Protein AF-A0A9F5MNS3-F1 (afdb_monomer)

Foldseek 3Di:
DDDDDDDDDDDDDDDDDDDPDDDDDDDDDDDDDDDDDDDDDDDDDDDDDDDDPDDPDPPVPDPDPLVVVVVVVVVCVVVVHDDDDQFFFFWKKKKAAAQFFIKIKIFQWGDRVLHTPDQGHDQWADQFPFKIKGKGTRPVLQVVLSVVNSVVLVVVCVVVVHGDDQVSSLVSSLVVLLVNQLPRQIWMWMWGADPVGTWIWTAGSNSDIDTDRMAMDGDLRVQLVVLCVVQPDHNDDPVSNVVSSVNSLVSSQVVPSSGHAFMWMWTGGPVDTDTPVRPDGPDDDDDDPDDPDDDPPPDDDPDDDDDDDDDDDDDDDDDDDDPD

Sequence (324 aa):
ISQGAWQLFPTFAVHKESNPNGKGRSVRKSASSRQMRLGYRTPLAGGPIQPIRGWLPVCARSHSSDCRTAQLEAEGAQGGLRLPTPRKTGTTIAGVVYKEGIVLGADTRATEGMVVADKNCSKIHFIAPNIYCCGAGTAADTEMTTQMISSNMELHSLSTGRLPRVVTANRMLKQMLFRYQGYIGAALVLGGVDVTGPHLYSIYPHGSTDKLPYVTMGSGALAAMAVFEDKFKPDMEEEEAKQLVRDAIAAGIFNDLGSGSNIDLCVISKSKLDFLRPYNTPNKKGERQGKYRCEKGTTGILSEKVTRLELEVAEEAVQTMDTS

InterPro domains:
  IPR000243 Peptidase T1A, proteasome beta-subunit [PR00141] (98-113)
  IPR000243 Peptidase T1A, proteasome beta-subunit [PR00141] (218-229)
  IPR000243 Peptidase T1A, proteasome beta-subunit [PR00141] (229-240)
  IPR000243 Peptidase T1A, proteasome beta-subunit [PR00141] (254-265)
  IPR001353 Proteasome, subunit alpha/beta [PF00227] (88-268)
  IPR016050 Proteasome beta-type subunit, conserved site [PS00854] (94-141)
  IPR023333 Proteasome B-type subunit [PS51476] (90-268)
  IPR023333 Proteasome B-type subunit [PTHR32194] (80-282)
  IPR024689 Proteasome beta subunit, C-terminal [PF12465] (282-318)
  IPR029055 Nucleophile aminohydrolases, N-terminal [G3DSA:3.60.20.10] (91-324)
  IPR029055 Nucleophile aminohydrolases, N-terminal [SSF56235] (75-284)

Solvent-accessible surface area (backbone atoms only — not comparable to full-atom values): 19932 Å² total; per-residue (Å²): 133,82,90,86,82,91,79,90,77,87,83,83,83,82,85,82,84,84,79,94,72,95,73,93,75,92,77,86,81,80,86,77,91,78,83,81,80,89,79,89,79,85,84,83,81,95,71,88,85,73,84,73,90,81,78,73,72,96,62,86,80,61,94,45,71,63,59,54,49,56,49,51,52,55,54,32,54,75,69,72,49,80,74,87,74,88,64,52,34,26,23,22,36,40,38,38,56,36,64,70,19,37,38,38,30,32,36,11,26,33,26,57,78,95,43,78,72,38,61,79,44,85,37,74,39,76,40,47,103,50,29,40,33,35,50,26,36,23,61,68,46,26,51,55,52,43,51,54,49,17,54,54,46,48,54,50,21,66,75,67,74,43,87,70,51,59,69,56,55,53,52,54,51,28,54,54,30,37,74,49,71,36,74,50,44,28,34,36,40,41,39,27,38,38,100,91,43,61,50,41,32,45,34,44,26,58,29,54,73,47,79,47,64,57,52,58,40,48,71,16,16,67,48,22,41,55,46,44,77,74,68,66,62,86,67,34,54,73,69,59,45,52,50,52,46,51,51,15,44,49,38,6,34,78,75,23,88,41,23,25,57,34,34,35,39,36,41,37,37,89,89,50,76,47,79,35,79,77,66,45,69,85,68,79,84,80,82,79,89,73,87,86,79,77,67,90,82,78,66,93,77,91,78,86,86,87,82,86,82,87,79,84,82,80,84,82,80,84,79,81,79,83,86,125

pLDDT: mean 79.28, std 27.16, range [21.75, 98.56]

Nearest PDB structures (foldseek):
  6htb-assembly1_H  TM=9.952E-01  e=4.291E-38  Homo sapiens
  8fz6-assembly1_W  TM=9.908E-01  e=4.291E-38  Bos taurus
  8bzl-assembly1_V  TM=9.974E-01  e=1.032E-37  Homo sapiens
  8tm6-assembly1_V  TM=8.860E-01  e=5.461E-41  Homo sapiens
  8ypk-assembly1_E  TM=9.965E-01  e=2.081E-37  Mus musculus

Structure (mmCIF, N/CA/C/O backbone):
data_AF-A0A9F5MNS3-F1
#
_entry.id   AF-A0A9F5MNS3-F1
#
loop_
_atom_site.group_PDB
_atom_site.id
_atom_site.type_symbol
_atom_site.label_atom_id
_atom_site.label_alt_id
_atom_site.label_comp_id
_atom_site.label_asym_id
_atom_site.label_entity_id
_atom_site.label_seq_id
_atom_site.pdbx_PDB_ins_code
_atom_site.Cartn_x
_atom_site.Cartn_y
_atom_site.Cartn_z
_atom_site.occupancy
_atom_site.B_iso_or_equiv
_atom_site.auth_seq_id
_atom_site.auth_comp_id
_atom_site.auth_asym_id
_atom_site.auth_atom_id
_atom_site.pdbx_PDB_model_num
ATOM 1 N N . ILE A 1 1 ? -38.534 -5.291 -12.253 1.00 27.19 1 ILE A N 1
ATOM 2 C CA . ILE A 1 1 ? -38.727 -6.704 -12.662 1.00 27.19 1 ILE A CA 1
ATOM 3 C C . ILE A 1 1 ? -37.882 -6.921 -13.917 1.00 27.19 1 ILE A C 1
ATOM 5 O O . ILE A 1 1 ? -38.011 -6.102 -14.811 1.00 27.19 1 ILE A O 1
ATOM 9 N N . SER A 1 2 ? -36.992 -7.930 -13.883 1.00 24.84 2 SER A N 1
ATOM 10 C CA . SER A 1 2 ? -36.121 -8.506 -14.949 1.00 24.84 2 SER A CA 1
ATOM 11 C C . SER A 1 2 ? -35.247 -7.548 -15.785 1.00 24.84 2 SER A C 1
ATOM 13 O O . SER A 1 2 ? -35.767 -6.725 -16.521 1.00 24.84 2 SER A O 1
ATOM 15 N N . GLN A 1 3 ? -33.913 -7.525 -15.644 1.00 24.19 3 GLN A N 1
ATOM 16 C CA . GLN A 1 3 ? -32.899 -8.500 -16.118 1.00 24.19 3 GLN A CA 1
ATOM 17 C C . GLN A 1 3 ? -32.903 -8.774 -17.632 1.00 24.19 3 GLN A C 1
ATOM 19 O O . GLN A 1 3 ? -33.910 -9.195 -18.186 1.00 24.19 3 GLN A O 1
ATOM 24 N N . GLY A 1 4 ? -31.723 -8.636 -18.251 1.00 24.83 4 GLY A N 1
ATOM 25 C CA . GLY A 1 4 ? -31.440 -9.049 -19.628 1.00 24.83 4 GLY A CA 1
ATOM 26 C C . GLY A 1 4 ? -29.966 -8.863 -19.997 1.00 24.83 4 GLY A C 1
ATOM 27 O O . GLY A 1 4 ? -29.636 -8.033 -20.836 1.00 24.83 4 GLY A O 1
ATOM 28 N N . ALA A 1 5 ? -29.077 -9.594 -19.320 1.00 26.00 5 ALA A N 1
ATOM 29 C CA . ALA A 1 5 ? -27.656 -9.686 -19.647 1.00 26.00 5 ALA A CA 1
ATOM 30 C C . ALA A 1 5 ? -27.437 -10.623 -20.848 1.00 26.00 5 ALA A C 1
ATOM 32 O O . ALA A 1 5 ? -27.990 -11.721 -20.883 1.00 26.00 5 ALA A O 1
ATOM 33 N N . TRP A 1 6 ? -26.592 -10.220 -21.797 1.00 22.89 6 TRP A N 1
ATOM 34 C CA . TRP A 1 6 ? -26.114 -11.080 -22.880 1.00 22.89 6 TRP A CA 1
ATOM 35 C C . TRP A 1 6 ? -24.785 -11.723 -22.464 1.00 22.89 6 TRP A C 1
ATOM 37 O O . TRP A 1 6 ? -23.763 -11.047 -22.370 1.00 22.89 6 TRP A O 1
ATOM 47 N N . GLN A 1 7 ? -24.802 -13.031 -22.196 1.00 25.31 7 GLN A N 1
ATOM 48 C CA . GLN A 1 7 ? -23.609 -13.863 -22.014 1.00 25.31 7 GLN A CA 1
ATOM 49 C C . GLN A 1 7 ? -23.501 -14.856 -23.176 1.00 25.31 7 GLN A C 1
ATOM 51 O O . GLN A 1 7 ? -24.397 -15.664 -23.411 1.00 25.31 7 GLN A O 1
ATOM 56 N N . LEU A 1 8 ? -22.383 -14.785 -23.896 1.00 23.95 8 LEU A N 1
ATOM 57 C CA . LEU A 1 8 ? -21.966 -15.749 -24.912 1.00 23.95 8 LEU A CA 1
ATOM 58 C C . LEU A 1 8 ? -21.389 -16.996 -24.223 1.00 23.95 8 LEU A C 1
ATOM 60 O O . LEU A 1 8 ? -20.384 -16.909 -23.520 1.00 23.95 8 LEU A O 1
ATOM 64 N N . PHE A 1 9 ? -22.006 -18.158 -24.446 1.00 22.36 9 PHE A N 1
ATOM 65 C CA . PHE A 1 9 ? -21.466 -19.468 -24.067 1.00 22.36 9 PHE A CA 1
ATOM 66 C C . PHE A 1 9 ? -20.784 -20.131 -25.274 1.00 22.36 9 PHE A C 1
ATOM 68 O O . PHE A 1 9 ? -21.393 -20.182 -26.344 1.00 22.36 9 PHE A O 1
ATOM 75 N N . PRO A 1 10 ? -19.583 -20.719 -25.133 1.00 26.28 10 PRO A N 1
ATOM 76 C CA . PRO A 1 10 ? -19.068 -21.665 -26.111 1.00 26.28 10 PRO A CA 1
ATOM 77 C C . PRO A 1 10 ? -19.655 -23.066 -25.870 1.00 26.28 10 PRO A C 1
ATOM 79 O O . PRO A 1 10 ? -19.569 -23.639 -24.783 1.00 26.28 10 PRO A O 1
ATOM 82 N N . THR A 1 11 ? -20.250 -23.618 -26.922 1.00 24.86 11 THR A N 1
ATOM 83 C CA . THR A 1 11 ? -20.744 -24.991 -27.047 1.00 24.86 11 THR A CA 1
ATOM 84 C C . THR A 1 11 ? -19.584 -25.992 -27.074 1.00 24.86 11 THR A C 1
ATOM 86 O O . THR A 1 11 ? -18.745 -25.971 -27.971 1.00 24.86 11 THR A O 1
ATOM 89 N N . PHE A 1 12 ? -19.546 -26.919 -26.113 1.00 24.09 12 PHE A N 1
ATOM 90 C CA . PHE A 1 12 ? -18.665 -28.089 -26.166 1.00 24.09 12 PHE A CA 1
ATOM 91 C C . PHE A 1 12 ? -19.302 -29.184 -27.033 1.00 24.09 12 PHE A C 1
ATOM 93 O O . PHE A 1 12 ? -20.325 -29.765 -26.670 1.00 24.09 12 PHE A O 1
ATOM 100 N N . ALA A 1 13 ? -18.681 -29.481 -28.174 1.00 26.36 13 ALA A N 1
ATOM 101 C CA . ALA A 1 13 ? -19.003 -30.642 -28.995 1.00 26.36 13 ALA A CA 1
ATOM 102 C C . ALA A 1 13 ? -18.435 -31.919 -28.348 1.00 26.36 13 ALA A C 1
ATOM 104 O O . ALA A 1 13 ? -17.236 -32.020 -28.089 1.00 26.36 13 ALA A O 1
ATOM 105 N N . VAL A 1 14 ? -19.295 -32.907 -28.093 1.00 26.75 14 VAL A N 1
ATOM 106 C CA . VAL A 1 14 ? -18.902 -34.236 -27.604 1.00 26.75 14 VAL A CA 1
ATOM 107 C C . VAL A 1 14 ? -18.691 -35.154 -28.808 1.00 26.75 14 VAL A C 1
ATOM 109 O O . VAL A 1 14 ? -19.655 -35.613 -29.420 1.00 26.75 14 VAL A O 1
ATOM 112 N N . HIS A 1 15 ? -17.434 -35.448 -29.140 1.00 23.55 15 HIS A N 1
ATOM 113 C CA . HIS A 1 15 ? -17.095 -36.533 -30.061 1.00 23.55 15 HIS A CA 1
ATOM 114 C C . HIS A 1 15 ? -17.293 -37.886 -29.354 1.00 23.55 15 HIS A C 1
ATOM 116 O O . HIS A 1 15 ? -16.631 -38.185 -28.362 1.00 23.55 15 HIS A O 1
ATOM 122 N N . LYS A 1 16 ? -18.218 -38.710 -29.861 1.00 24.47 16 LYS A N 1
ATOM 123 C CA . LYS A 1 16 ? -18.344 -40.132 -29.506 1.00 24.47 16 LYS A CA 1
ATOM 124 C C . LYS A 1 16 ? -17.480 -40.957 -30.459 1.00 24.47 16 LYS A C 1
ATOM 126 O O . LYS A 1 16 ? -17.840 -41.103 -31.622 1.00 24.47 16 LYS A O 1
ATOM 131 N N . GLU A 1 17 ? -16.393 -41.537 -29.962 1.00 26.81 17 GLU A N 1
ATOM 132 C CA . GLU A 1 17 ? -15.721 -42.659 -30.625 1.00 26.81 17 GLU A CA 1
ATOM 133 C C . GLU A 1 17 ? -16.360 -43.977 -30.168 1.00 26.81 17 GLU A C 1
ATOM 135 O O . GLU A 1 17 ? -16.343 -44.338 -28.990 1.00 26.81 17 GLU A O 1
ATOM 140 N N . SER A 1 18 ? -16.966 -44.694 -31.112 1.00 28.61 18 SER A N 1
ATOM 141 C CA . SER A 1 18 ? -17.474 -46.052 -30.931 1.00 28.61 18 SER A CA 1
ATOM 142 C C . SER A 1 18 ? -16.366 -47.065 -31.224 1.00 28.61 18 SER A C 1
ATOM 144 O O . SER A 1 18 ? -15.918 -47.161 -32.364 1.00 28.61 18 SER A O 1
ATOM 146 N N . ASN A 1 19 ? -15.954 -47.853 -30.228 1.00 32.00 19 ASN A N 1
ATOM 147 C CA . ASN A 1 19 ? -15.060 -48.995 -30.438 1.00 32.00 19 ASN A CA 1
ATOM 148 C C . ASN A 1 19 ? -15.890 -50.259 -30.769 1.00 32.00 19 ASN A C 1
ATOM 150 O O . ASN A 1 19 ? -16.728 -50.656 -29.949 1.00 32.00 19 ASN A O 1
ATOM 154 N N . PRO A 1 20 ? -15.696 -50.900 -31.937 1.00 34.03 20 PRO A N 1
ATOM 155 C CA . PRO A 1 20 ? -16.445 -52.076 -32.343 1.00 34.03 20 PRO A CA 1
ATOM 156 C C . PRO A 1 20 ? -15.737 -53.325 -31.821 1.00 34.03 20 PRO A C 1
ATOM 158 O O . PRO A 1 20 ? -14.846 -53.849 -32.471 1.00 34.03 20 PRO A O 1
ATOM 161 N N . ASN A 1 21 ? -16.109 -53.803 -30.635 1.00 31.73 21 ASN A N 1
ATOM 162 C CA . ASN A 1 21 ? -15.962 -55.214 -30.264 1.00 31.73 21 ASN A CA 1
ATOM 163 C C . ASN A 1 21 ? -16.728 -55.486 -28.968 1.00 31.73 21 ASN A C 1
ATOM 165 O O . ASN A 1 21 ? -16.237 -55.300 -27.854 1.00 31.73 21 ASN A O 1
ATOM 169 N N . GLY A 1 22 ? -17.976 -55.923 -29.128 1.00 40.16 22 GLY A N 1
ATOM 170 C CA . GLY A 1 22 ? -18.837 -56.333 -28.031 1.00 40.16 22 GLY A CA 1
ATOM 171 C C . GLY A 1 22 ? -18.310 -57.586 -27.340 1.00 40.16 22 GLY A C 1
ATOM 172 O O . GLY A 1 22 ? -18.441 -58.683 -27.871 1.00 40.16 22 GLY A O 1
ATOM 173 N N . LYS A 1 23 ? -17.779 -57.425 -26.124 1.00 29.52 23 LYS A N 1
ATOM 174 C CA . LYS A 1 23 ? -17.771 -58.457 -25.074 1.00 29.52 23 LYS A CA 1
ATOM 175 C C . LYS A 1 23 ? -17.937 -57.782 -23.713 1.00 29.52 23 LYS A C 1
ATOM 177 O O . LYS A 1 23 ? -16.999 -57.210 -23.166 1.00 29.52 23 LYS A O 1
ATOM 182 N N . GLY A 1 24 ? -19.151 -57.847 -23.172 1.00 28.64 24 GLY A N 1
ATOM 183 C CA . GLY A 1 24 ? -19.446 -57.411 -21.812 1.00 28.64 24 GLY A CA 1
ATOM 184 C C . GLY A 1 24 ? -18.739 -58.295 -20.783 1.00 28.64 24 GLY A C 1
ATOM 185 O O . GLY A 1 24 ? -18.869 -59.518 -20.805 1.00 28.64 24 GLY A O 1
ATOM 186 N N . ARG A 1 25 ? -18.013 -57.673 -19.851 1.00 26.91 25 ARG A N 1
ATOM 187 C CA . ARG A 1 25 ? -17.588 -58.298 -18.593 1.00 26.91 25 ARG A CA 1
ATOM 188 C C . ARG A 1 25 ? -18.034 -57.426 -17.426 1.00 26.91 25 ARG A C 1
ATOM 190 O O . ARG A 1 25 ? -17.490 -56.357 -17.178 1.00 26.91 25 ARG A O 1
ATOM 197 N N . SER A 1 26 ? -19.038 -57.928 -16.717 1.00 24.97 26 SER A N 1
ATOM 198 C CA . SER A 1 26 ? -19.423 -57.499 -15.375 1.00 24.97 26 SER A CA 1
ATOM 199 C C . SER A 1 26 ? -18.263 -57.780 -14.413 1.00 24.97 26 SER A C 1
ATOM 201 O O . SER A 1 26 ? -17.841 -58.927 -14.272 1.00 24.97 26 SER A O 1
ATOM 203 N N . VAL A 1 27 ? -17.730 -56.742 -13.765 1.00 27.52 27 VAL A N 1
ATOM 204 C CA . VAL A 1 27 ? -16.772 -56.885 -12.661 1.00 27.52 27 VAL A CA 1
ATOM 205 C C . VAL A 1 27 ? -17.391 -56.263 -11.414 1.00 27.52 27 VAL A C 1
ATOM 207 O O . VAL A 1 27 ? -17.390 -55.045 -11.235 1.00 27.52 27 VAL A O 1
ATOM 210 N N . ARG A 1 28 ? -17.929 -57.122 -10.540 1.00 23.16 28 ARG A N 1
ATOM 211 C CA . ARG A 1 28 ? -18.271 -56.786 -9.151 1.00 23.16 28 ARG A CA 1
ATOM 212 C C . ARG A 1 28 ? -16.992 -56.355 -8.424 1.00 23.16 28 ARG A C 1
ATOM 214 O O . ARG A 1 28 ? -16.064 -57.149 -8.301 1.00 23.16 28 ARG A O 1
ATOM 221 N N . LYS A 1 29 ? -16.942 -55.124 -7.910 1.00 25.45 29 LYS A N 1
ATOM 222 C CA . LYS A 1 29 ? -15.906 -54.702 -6.956 1.00 25.45 29 LYS A CA 1
ATOM 223 C C . LYS A 1 29 ? -16.366 -55.047 -5.540 1.00 25.45 29 LYS A C 1
ATOM 225 O O . LYS A 1 29 ? -17.229 -54.372 -4.992 1.00 25.45 29 LYS A O 1
ATOM 230 N N . SER A 1 30 ? -15.792 -56.093 -4.954 1.00 24.11 30 SER A N 1
ATOM 231 C CA . SER A 1 30 ? -15.844 -56.337 -3.511 1.00 24.11 30 SER A CA 1
ATOM 232 C C . SER A 1 30 ? -14.835 -55.425 -2.811 1.00 24.11 30 SER A C 1
ATOM 234 O O . SER A 1 30 ? -13.641 -55.480 -3.113 1.00 24.11 30 SER A O 1
ATOM 236 N N . ALA A 1 31 ? -15.292 -54.594 -1.877 1.00 26.58 31 ALA A N 1
ATOM 237 C CA . ALA A 1 31 ? -14.415 -53.849 -0.984 1.00 26.58 31 ALA A CA 1
ATOM 238 C C . ALA A 1 31 ? -13.899 -54.794 0.115 1.00 26.58 31 ALA A C 1
ATOM 240 O O . ALA A 1 31 ? -14.682 -55.259 0.937 1.00 26.58 31 ALA A O 1
ATOM 241 N N . SER A 1 32 ? -12.595 -55.092 0.134 1.00 23.52 32 SER A N 1
ATOM 242 C CA . SER A 1 32 ? -11.949 -55.705 1.302 1.00 23.52 32 SER A CA 1
ATOM 243 C C . SER A 1 32 ? -11.122 -54.646 2.026 1.00 23.52 32 SER A C 1
ATOM 245 O O . SER A 1 32 ? -10.135 -54.145 1.482 1.00 23.52 32 SER A O 1
ATOM 247 N N . SER A 1 33 ? -11.509 -54.318 3.252 1.00 24.53 33 SER A N 1
ATOM 248 C CA . SER A 1 33 ? -10.733 -53.509 4.186 1.00 24.53 33 SER A CA 1
ATOM 249 C C . SER A 1 33 ? -9.486 -54.280 4.630 1.00 24.53 33 SER A C 1
ATOM 251 O O . SER A 1 33 ? -9.581 -55.205 5.436 1.00 24.53 33 SER A O 1
ATOM 253 N N . ARG A 1 34 ? -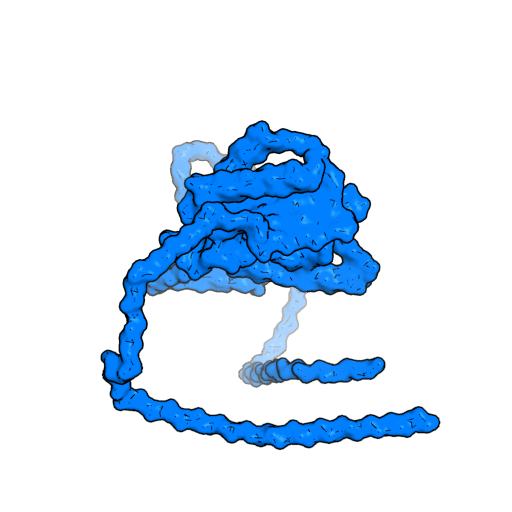8.303 -53.919 4.118 1.00 23.94 34 ARG A N 1
ATOM 254 C CA . ARG A 1 34 ? -7.024 -54.360 4.695 1.00 23.94 34 ARG A CA 1
ATOM 255 C C . ARG A 1 34 ? -6.460 -53.256 5.581 1.00 23.94 34 ARG A C 1
ATOM 257 O O . ARG A 1 34 ? -6.022 -52.216 5.107 1.00 23.94 34 ARG A O 1
ATOM 264 N N . GLN A 1 35 ? -6.492 -53.525 6.877 1.00 24.45 35 GLN A N 1
ATOM 265 C CA . GLN A 1 35 ? -5.875 -52.755 7.949 1.00 24.45 35 GLN A CA 1
ATOM 266 C C . GLN A 1 35 ? -4.350 -52.967 7.873 1.00 24.45 35 GLN A C 1
ATOM 268 O O . GLN A 1 35 ? -3.878 -54.087 8.064 1.00 24.45 35 GLN A O 1
ATOM 273 N N . MET A 1 36 ? -3.566 -51.933 7.545 1.00 23.77 36 MET A N 1
ATOM 274 C CA . MET A 1 36 ? -2.099 -52.009 7.617 1.00 23.77 36 MET A CA 1
ATOM 275 C C . MET A 1 36 ? -1.633 -51.710 9.047 1.00 23.77 36 MET A C 1
ATOM 277 O O . MET A 1 36 ? -1.899 -50.636 9.580 1.00 23.77 36 MET A O 1
ATOM 281 N N . ARG A 1 37 ? -0.918 -52.662 9.662 1.00 21.75 37 ARG A N 1
ATOM 282 C CA . ARG A 1 37 ? -0.136 -52.444 10.889 1.00 21.75 37 ARG A CA 1
ATOM 283 C C . ARG A 1 37 ? 1.142 -51.676 10.543 1.00 21.75 37 ARG A C 1
ATOM 285 O O . ARG A 1 37 ? 1.902 -52.129 9.691 1.00 21.75 37 ARG A O 1
ATOM 292 N N . LEU A 1 38 ? 1.404 -50.567 11.236 1.00 23.95 38 LEU A N 1
ATOM 293 C CA . LEU A 1 38 ? 2.720 -49.927 11.248 1.00 23.95 38 LEU A CA 1
ATOM 294 C C . LEU A 1 38 ? 3.698 -50.804 12.043 1.00 23.95 38 LEU A C 1
ATOM 296 O O . LEU A 1 38 ? 3.552 -50.962 13.253 1.00 23.95 38 LEU A O 1
ATOM 300 N N . GLY A 1 39 ? 4.692 -51.372 11.364 1.00 24.30 39 GLY A N 1
ATOM 301 C CA . GLY A 1 39 ? 5.882 -51.934 11.997 1.00 24.30 39 GLY A CA 1
ATOM 302 C C . GLY A 1 39 ? 7.036 -50.947 11.862 1.00 24.30 39 GLY A C 1
ATOM 303 O O . GLY A 1 39 ? 7.480 -50.683 10.748 1.00 24.30 39 GLY A O 1
ATOM 304 N N . TYR A 1 40 ? 7.525 -50.405 12.976 1.00 23.91 40 TYR A N 1
ATOM 305 C CA . TYR A 1 40 ? 8.753 -49.613 13.000 1.00 23.91 40 TYR A CA 1
ATOM 306 C C . TYR A 1 40 ? 9.955 -50.560 13.128 1.00 23.91 40 TYR A C 1
ATOM 308 O O . TYR A 1 40 ? 10.083 -51.270 14.122 1.00 23.91 40 TYR A O 1
ATOM 316 N N . ARG A 1 41 ? 10.845 -50.572 12.128 1.00 24.31 41 ARG A N 1
ATOM 317 C CA . ARG A 1 41 ? 12.224 -51.062 12.279 1.00 24.31 41 ARG A CA 1
ATOM 318 C C . ARG A 1 41 ? 13.160 -49.862 12.207 1.00 24.31 41 ARG A C 1
ATOM 320 O O . ARG A 1 41 ? 13.230 -49.199 11.178 1.00 24.31 41 ARG A O 1
ATOM 327 N N . THR A 1 42 ? 13.869 -49.596 13.294 1.00 26.98 42 THR A N 1
ATOM 328 C CA . THR A 1 42 ? 15.020 -48.692 13.331 1.00 26.98 42 THR A CA 1
ATOM 329 C C . THR A 1 42 ? 16.249 -49.408 12.754 1.00 26.98 42 THR A C 1
ATOM 331 O O . THR A 1 42 ? 16.532 -50.532 13.172 1.00 26.98 42 THR A O 1
ATOM 334 N N . PRO A 1 43 ? 17.005 -48.811 11.815 1.00 30.89 43 PRO A N 1
ATOM 335 C CA . PRO A 1 43 ? 18.333 -49.295 11.473 1.00 30.89 43 PRO A CA 1
ATOM 336 C C . PRO A 1 43 ? 19.395 -48.594 12.331 1.00 30.89 43 PRO A C 1
ATOM 338 O O . PRO A 1 43 ? 19.435 -47.369 12.434 1.00 30.89 43 PRO A O 1
ATOM 341 N N . LEU A 1 44 ? 20.257 -49.406 12.938 1.00 33.19 44 LEU A N 1
ATOM 342 C CA . LEU A 1 44 ? 21.520 -49.003 13.551 1.00 33.19 44 LEU A CA 1
ATOM 343 C C . LEU A 1 44 ? 22.559 -48.673 12.456 1.00 33.19 44 LEU A C 1
ATOM 345 O O . LEU A 1 44 ? 22.595 -49.346 11.430 1.00 33.19 44 LEU A O 1
ATOM 349 N N . ALA A 1 45 ? 23.433 -47.702 12.754 1.00 33.28 45 ALA A N 1
ATOM 350 C CA . ALA A 1 45 ? 24.719 -47.381 12.105 1.00 33.28 45 ALA A CA 1
ATOM 351 C C . ALA A 1 45 ? 24.732 -46.590 10.763 1.00 33.28 45 ALA A C 1
ATOM 353 O O . ALA A 1 45 ? 24.699 -47.146 9.674 1.00 33.28 45 ALA A O 1
ATOM 354 N N . GLY A 1 46 ? 24.917 -45.264 10.860 1.00 40.12 46 GLY A N 1
ATOM 355 C CA . GLY A 1 46 ? 26.190 -44.611 10.488 1.00 40.12 46 GLY A CA 1
ATOM 356 C C . GLY A 1 46 ? 26.679 -44.541 9.027 1.00 40.12 46 GLY A C 1
ATOM 357 O O . GLY A 1 46 ? 27.885 -44.642 8.829 1.00 40.12 46 GLY A O 1
ATOM 358 N N . GLY A 1 47 ? 25.826 -44.308 8.021 1.00 30.77 47 GLY A N 1
ATOM 359 C CA . GLY A 1 47 ? 26.266 -44.012 6.640 1.00 30.77 47 GLY A CA 1
ATOM 360 C C . GLY A 1 47 ? 25.413 -42.938 5.938 1.00 30.77 47 GLY A C 1
ATOM 361 O O . GLY A 1 47 ? 24.268 -42.727 6.342 1.00 30.77 47 GLY A O 1
ATOM 362 N N . PRO A 1 48 ? 25.934 -42.230 4.909 1.00 30.27 48 PRO A N 1
ATOM 363 C CA . PRO A 1 48 ? 25.194 -41.177 4.215 1.00 30.27 48 PRO A CA 1
ATOM 364 C C . PRO A 1 48 ? 24.010 -41.750 3.422 1.00 30.27 48 PRO A C 1
ATOM 366 O O . PRO A 1 48 ? 24.145 -42.701 2.653 1.00 30.27 48 PRO A O 1
ATOM 369 N N . ILE A 1 49 ? 22.841 -41.142 3.621 1.00 34.16 49 ILE A N 1
ATOM 370 C CA . ILE A 1 49 ? 21.559 -41.534 3.028 1.00 34.16 49 ILE A CA 1
ATOM 371 C C . ILE A 1 49 ? 21.585 -41.209 1.529 1.00 34.16 49 ILE A C 1
ATOM 373 O O . ILE A 1 49 ? 21.504 -40.045 1.139 1.00 34.16 49 ILE A O 1
ATOM 377 N N . GLN A 1 50 ? 21.673 -42.230 0.676 1.00 28.19 50 GLN A N 1
ATOM 378 C CA . GLN A 1 50 ? 21.368 -42.072 -0.746 1.00 28.19 50 GLN A CA 1
ATOM 379 C C . GLN A 1 50 ? 19.845 -42.079 -0.958 1.00 28.19 50 GLN A C 1
ATOM 381 O O . GLN A 1 50 ? 19.149 -42.890 -0.339 1.00 28.19 50 GLN A O 1
ATOM 386 N N . PRO A 1 51 ? 19.297 -41.207 -1.826 1.00 29.98 51 PRO A N 1
ATOM 387 C CA . PRO A 1 51 ? 17.865 -41.173 -2.075 1.00 29.98 51 PRO A CA 1
ATOM 388 C C . PRO A 1 51 ? 17.427 -42.453 -2.794 1.00 29.98 51 PRO A C 1
ATOM 390 O O . PRO A 1 51 ? 17.908 -42.790 -3.877 1.00 29.98 51 PRO A O 1
ATOM 393 N N . ILE A 1 52 ? 16.485 -43.168 -2.180 1.00 30.17 52 ILE A N 1
ATOM 394 C CA . ILE A 1 52 ? 15.835 -44.344 -2.756 1.00 30.17 52 ILE A CA 1
ATOM 395 C C . ILE A 1 52 ? 15.093 -43.903 -4.026 1.00 30.17 52 ILE A C 1
ATOM 397 O O . ILE A 1 52 ? 14.103 -43.171 -3.963 1.00 30.17 52 ILE A O 1
ATOM 401 N N . ARG A 1 53 ? 15.554 -44.373 -5.193 1.00 30.81 53 ARG A N 1
ATOM 402 C CA . ARG A 1 53 ? 14.784 -44.334 -6.446 1.00 30.81 53 ARG A CA 1
ATOM 403 C C . ARG A 1 53 ? 13.457 -45.060 -6.215 1.00 30.81 53 ARG A C 1
ATOM 405 O O . ARG A 1 53 ? 13.449 -46.278 -6.074 1.00 30.81 53 ARG A O 1
ATOM 412 N N . GLY A 1 54 ? 12.344 -44.328 -6.184 1.00 30.38 54 GLY A N 1
ATOM 413 C CA . GLY A 1 54 ? 11.012 -44.945 -6.170 1.00 30.38 54 GLY A CA 1
ATOM 414 C C . GLY A 1 54 ? 9.896 -44.174 -5.471 1.00 30.38 54 GLY A C 1
ATOM 415 O O . GLY A 1 54 ? 8.745 -44.577 -5.587 1.00 30.38 54 GLY A O 1
ATOM 416 N N . TRP A 1 55 ? 10.182 -43.067 -4.785 1.00 26.83 55 TRP A N 1
ATOM 417 C CA . TRP A 1 55 ? 9.136 -42.222 -4.199 1.00 26.83 55 TRP A CA 1
ATOM 418 C C . TRP A 1 55 ? 8.769 -41.078 -5.144 1.00 26.83 55 TRP A C 1
ATOM 420 O O . TRP A 1 55 ? 9.156 -39.930 -4.951 1.00 26.83 55 TRP A O 1
ATOM 430 N N . LEU A 1 56 ? 8.002 -41.400 -6.185 1.00 28.14 56 LEU A N 1
ATOM 431 C CA . LEU A 1 56 ? 7.115 -40.402 -6.778 1.00 28.14 56 LEU A CA 1
ATOM 432 C C . LEU A 1 56 ? 6.015 -40.121 -5.743 1.00 28.14 56 LEU A C 1
ATOM 434 O O . LEU A 1 56 ? 5.380 -41.075 -5.280 1.00 28.14 56 LEU A O 1
ATOM 438 N N . PRO A 1 57 ? 5.782 -38.861 -5.337 1.00 34.00 57 PRO A N 1
ATOM 439 C CA . PRO A 1 57 ? 4.710 -38.558 -4.406 1.00 34.00 57 PRO A CA 1
ATOM 440 C C . PRO A 1 57 ? 3.382 -39.006 -5.014 1.00 34.00 57 PRO A C 1
ATOM 442 O O . PRO A 1 57 ? 3.105 -38.793 -6.197 1.00 34.00 57 PRO A O 1
ATOM 445 N N . VAL A 1 58 ? 2.538 -39.611 -4.179 1.00 33.56 58 VAL A N 1
ATOM 446 C CA . VAL A 1 58 ? 1.146 -39.988 -4.470 1.00 33.56 58 VAL A CA 1
ATOM 447 C C . VAL A 1 58 ? 0.283 -38.715 -4.570 1.00 33.56 58 VAL A C 1
ATOM 449 O O . VAL A 1 58 ? -0.734 -38.569 -3.909 1.00 33.56 58 VAL A O 1
ATOM 452 N N . CYS A 1 59 ? 0.715 -37.756 -5.386 1.00 31.42 59 CYS A N 1
ATOM 453 C CA . CYS A 1 59 ? -0.032 -36.564 -5.780 1.00 31.42 59 CYS A CA 1
ATOM 454 C C . CYS A 1 59 ? -0.582 -36.707 -7.215 1.00 31.42 59 CYS A C 1
ATOM 456 O O . CYS A 1 59 ? -1.249 -35.825 -7.736 1.00 31.42 59 CYS A O 1
ATOM 458 N N . ALA A 1 60 ? -0.358 -37.854 -7.867 1.00 33.81 60 ALA A N 1
ATOM 459 C CA . ALA A 1 60 ? -0.714 -38.101 -9.266 1.00 33.81 60 ALA A CA 1
ATOM 460 C C . ALA A 1 60 ? -2.225 -38.295 -9.541 1.00 33.81 60 ALA A C 1
ATOM 462 O O . ALA A 1 60 ? -2.589 -38.869 -10.566 1.00 33.81 60 ALA A O 1
ATOM 463 N N . ARG A 1 61 ? -3.129 -37.894 -8.632 1.00 34.66 61 ARG A N 1
ATOM 464 C CA . ARG A 1 61 ? -4.587 -38.078 -8.818 1.00 34.66 61 ARG A CA 1
ATOM 465 C C . ARG A 1 61 ? -5.462 -36.869 -8.493 1.00 34.66 61 ARG A C 1
ATOM 467 O O . ARG A 1 61 ? -6.678 -36.982 -8.625 1.00 34.66 61 ARG A O 1
ATOM 474 N N . SER A 1 62 ? -4.897 -35.719 -8.138 1.00 37.44 62 SER A N 1
ATOM 475 C CA . SER A 1 62 ? -5.642 -34.459 -8.160 1.00 37.44 62 SER A CA 1
ATOM 476 C C . SER A 1 62 ? -5.297 -33.716 -9.444 1.00 37.44 62 SER A C 1
ATOM 478 O O . SER A 1 62 ? -4.163 -33.293 -9.627 1.00 37.44 62 SER A O 1
ATOM 480 N N . HIS A 1 63 ? -6.275 -33.550 -10.333 1.00 41.22 63 HIS A N 1
ATOM 481 C CA . HIS A 1 63 ? -6.186 -32.644 -11.481 1.00 41.22 63 HIS A CA 1
ATOM 482 C C . HIS A 1 63 ? -6.233 -31.179 -10.998 1.00 41.22 63 HIS A C 1
ATOM 484 O O . HIS A 1 63 ? -7.127 -30.428 -11.377 1.00 41.22 63 HIS A O 1
ATOM 490 N N . SER A 1 64 ? -5.338 -30.775 -10.093 1.00 49.56 64 SER A N 1
ATOM 491 C CA . SER A 1 64 ? -5.143 -29.361 -9.784 1.00 49.56 64 SER A CA 1
ATOM 492 C C . SER A 1 64 ? -4.233 -28.760 -10.851 1.00 49.56 64 SER A C 1
ATOM 494 O O . SER A 1 64 ? -3.268 -29.388 -11.296 1.00 49.56 64 SER A O 1
ATOM 496 N N . SER A 1 65 ? -4.558 -27.540 -11.274 1.00 51.38 65 SER A N 1
ATOM 497 C CA . SER A 1 65 ? -3.737 -26.703 -12.158 1.00 51.38 65 SER A CA 1
ATOM 498 C C . SER A 1 65 ? -2.255 -26.734 -11.778 1.00 51.38 65 SER A C 1
ATOM 500 O O . SER A 1 65 ? -1.394 -26.814 -12.646 1.00 51.38 65 SER A O 1
ATOM 502 N N . ASP A 1 66 ? -1.976 -26.780 -10.480 1.00 54.19 66 ASP A N 1
ATOM 503 C CA . ASP A 1 66 ? -0.645 -26.623 -9.901 1.00 54.19 66 ASP A CA 1
ATOM 504 C C . ASP A 1 66 ? 0.258 -27.839 -10.162 1.00 54.19 66 ASP A C 1
ATOM 506 O O . ASP A 1 66 ? 1.441 -27.681 -10.458 1.00 54.19 66 ASP A O 1
ATOM 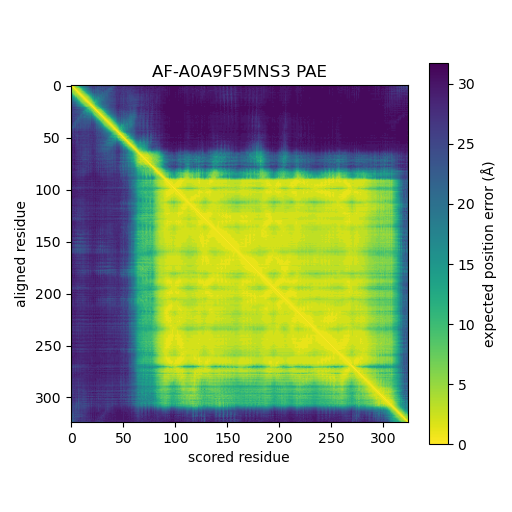510 N N . CYS A 1 67 ? -0.294 -29.061 -10.142 1.00 52.78 67 CYS A N 1
ATOM 511 C CA . CYS A 1 67 ? 0.466 -30.269 -10.485 1.00 52.78 67 CYS A CA 1
ATOM 512 C C . CYS A 1 67 ? 0.861 -30.286 -11.965 1.00 52.78 67 CYS A C 1
ATOM 514 O O . CYS A 1 67 ? 1.941 -30.762 -12.312 1.00 52.78 67 CYS A O 1
ATOM 516 N N . ARG A 1 68 ? -0.006 -29.741 -12.828 1.00 59.62 68 ARG A N 1
ATOM 517 C CA . ARG A 1 68 ? 0.259 -29.623 -14.263 1.00 59.62 68 ARG A CA 1
ATOM 518 C C . ARG A 1 68 ? 1.335 -28.577 -14.535 1.00 59.62 68 ARG A C 1
ATOM 520 O O . ARG A 1 68 ? 2.233 -28.844 -15.325 1.00 59.62 68 ARG A O 1
ATOM 527 N N . THR A 1 69 ? 1.274 -27.430 -13.859 1.00 63.53 69 THR A N 1
ATOM 528 C CA . THR A 1 69 ? 2.309 -26.394 -13.955 1.00 63.53 69 THR A CA 1
ATOM 529 C C . THR A 1 69 ? 3.654 -26.943 -13.493 1.00 63.53 69 THR A C 1
ATOM 531 O O . THR A 1 69 ? 4.603 -26.886 -14.258 1.00 63.53 69 THR A O 1
ATOM 534 N N . ALA A 1 70 ? 3.725 -27.610 -12.337 1.00 66.56 70 ALA A N 1
ATOM 535 C CA . ALA A 1 70 ? 4.969 -28.210 -11.844 1.00 66.56 70 ALA A CA 1
ATOM 536 C C . ALA A 1 70 ? 5.558 -29.280 -12.792 1.00 66.56 70 ALA A C 1
ATOM 538 O O . ALA A 1 70 ? 6.777 -29.382 -12.935 1.00 66.56 70 ALA A O 1
ATOM 539 N N . GLN A 1 71 ? 4.712 -30.071 -13.464 1.00 66.88 71 GLN A N 1
ATOM 540 C CA . GLN A 1 71 ? 5.162 -31.011 -14.500 1.00 66.88 71 GLN A CA 1
ATOM 541 C C . GLN A 1 71 ? 5.725 -30.287 -15.726 1.00 66.88 71 GLN A C 1
ATOM 543 O O . GLN A 1 71 ? 6.815 -30.629 -16.176 1.00 66.88 71 GLN A O 1
ATOM 548 N N . LEU A 1 72 ? 5.037 -29.255 -16.221 1.00 66.62 72 LEU A N 1
ATOM 549 C CA . LEU A 1 72 ? 5.503 -28.442 -17.349 1.00 66.62 72 LEU A CA 1
ATOM 550 C C . LEU A 1 72 ? 6.795 -27.682 -17.022 1.00 66.62 72 LEU A C 1
ATOM 552 O O . LEU A 1 72 ? 7.656 -27.532 -17.884 1.00 66.62 72 LEU A O 1
ATOM 556 N N . GLU A 1 73 ? 6.960 -27.232 -15.778 1.00 68.88 73 GLU A N 1
ATOM 557 C CA . GLU A 1 73 ? 8.194 -26.612 -15.294 1.00 68.88 73 GLU A CA 1
ATOM 558 C C . GLU A 1 73 ? 9.359 -27.611 -15.296 1.00 68.88 73 GLU A C 1
ATOM 560 O O . GLU A 1 73 ? 10.455 -27.284 -15.756 1.00 68.88 73 GLU A O 1
ATOM 565 N N . ALA A 1 74 ? 9.119 -28.844 -14.837 1.00 68.00 74 ALA A N 1
ATOM 566 C CA . ALA A 1 74 ? 10.116 -29.911 -14.843 1.00 68.00 74 ALA A CA 1
ATOM 567 C C . ALA A 1 74 ? 10.493 -30.353 -16.270 1.00 68.00 74 ALA A C 1
ATOM 569 O O . ALA A 1 74 ? 11.672 -30.573 -16.553 1.00 68.00 74 ALA A O 1
ATOM 570 N N . GLU A 1 75 ? 9.517 -30.449 -17.175 1.00 70.88 75 GLU A N 1
ATOM 571 C CA . GLU A 1 75 ? 9.725 -30.778 -18.591 1.00 70.88 75 GLU A CA 1
ATOM 572 C C . GLU A 1 75 ? 10.445 -29.640 -19.339 1.00 70.88 75 GLU A C 1
ATOM 574 O O . GLU A 1 75 ? 11.398 -29.884 -20.082 1.00 70.88 75 GLU A O 1
ATOM 579 N N . GLY A 1 76 ? 10.067 -28.383 -19.087 1.00 65.94 76 GLY A N 1
ATOM 580 C CA . GLY A 1 76 ? 10.712 -27.199 -19.662 1.00 65.94 76 GLY A CA 1
ATOM 581 C C . GLY A 1 76 ? 12.165 -27.031 -19.211 1.00 65.94 76 GLY A C 1
ATOM 582 O O . GLY A 1 76 ? 13.032 -26.716 -20.030 1.00 65.94 76 GLY A O 1
ATOM 583 N N . ALA A 1 77 ? 12.461 -27.331 -17.942 1.00 64.50 77 ALA A N 1
ATOM 584 C CA . ALA A 1 77 ? 13.824 -27.323 -17.415 1.00 64.50 77 ALA A CA 1
ATOM 585 C C . ALA A 1 77 ? 14.720 -28.385 -18.081 1.00 64.50 77 ALA A C 1
ATOM 587 O O . ALA A 1 77 ? 15.897 -28.122 -18.329 1.00 64.50 77 ALA A O 1
ATOM 588 N N . GLN A 1 78 ? 14.168 -29.556 -18.425 1.00 69.50 78 GLN A N 1
ATOM 589 C CA . GLN A 1 78 ? 14.883 -30.595 -19.182 1.00 69.50 78 GLN A CA 1
ATOM 590 C C . GLN A 1 78 ? 15.128 -30.191 -20.646 1.00 69.50 78 GLN A C 1
ATOM 592 O O . GLN A 1 78 ? 16.142 -30.578 -21.223 1.00 69.50 78 GLN A O 1
ATOM 597 N N . GLY A 1 79 ? 14.245 -29.373 -21.227 1.00 72.69 79 GLY A N 1
ATOM 598 C CA . GLY A 1 79 ? 14.373 -28.820 -22.581 1.00 72.69 79 GLY A CA 1
ATOM 599 C C . GLY A 1 79 ? 15.220 -27.544 -22.697 1.00 72.69 79 GLY A C 1
ATOM 600 O O . GLY A 1 79 ? 15.262 -26.948 -23.771 1.00 72.69 79 GLY A O 1
ATOM 601 N N . GLY A 1 80 ? 15.865 -27.084 -21.618 1.00 74.69 80 GLY A N 1
ATOM 602 C CA . GLY A 1 80 ? 16.672 -25.854 -21.619 1.00 74.69 80 GLY A CA 1
ATOM 603 C C . GLY A 1 80 ? 15.863 -24.550 -21.690 1.00 74.69 80 GLY A C 1
ATOM 604 O O . GLY A 1 80 ? 16.448 -23.472 -21.828 1.00 74.69 80 GLY A O 1
ATOM 605 N N . LEU A 1 81 ? 14.533 -24.616 -21.568 1.00 69.88 81 LEU A N 1
ATOM 606 C CA . LEU A 1 81 ? 13.668 -23.442 -21.497 1.00 69.88 81 LEU A CA 1
ATOM 607 C C . LEU A 1 81 ? 13.762 -22.812 -20.106 1.00 69.88 81 LEU A C 1
ATOM 609 O O . LEU A 1 81 ? 13.447 -23.428 -19.089 1.00 69.88 81 LEU A O 1
ATOM 613 N N . ARG A 1 82 ? 14.181 -21.545 -20.063 1.00 67.81 82 ARG A N 1
ATOM 614 C CA . ARG A 1 82 ? 14.135 -20.741 -18.840 1.00 67.81 82 ARG A CA 1
ATOM 615 C C . ARG A 1 82 ? 12.724 -20.206 -18.649 1.00 67.81 82 ARG A C 1
ATOM 617 O O . ARG A 1 82 ? 12.228 -19.459 -19.489 1.00 67.81 82 ARG A O 1
ATOM 624 N N . LEU A 1 83 ? 12.102 -20.569 -17.535 1.00 67.94 83 LEU A N 1
ATOM 625 C CA . LEU A 1 83 ? 10.801 -20.033 -17.152 1.00 67.94 83 LEU A CA 1
ATOM 626 C C . LEU A 1 83 ? 10.907 -18.530 -16.842 1.00 67.94 83 LEU A C 1
ATOM 628 O O . LEU A 1 83 ? 11.929 -18.085 -16.301 1.00 67.94 83 LEU A O 1
ATOM 632 N N . PRO A 1 84 ? 9.866 -17.739 -17.155 1.00 70.06 84 PRO A N 1
ATOM 633 C CA . PRO A 1 84 ? 9.814 -16.341 -16.760 1.00 70.06 84 PRO A CA 1
ATOM 634 C C . PRO A 1 84 ? 9.870 -16.240 -15.234 1.00 70.06 84 PRO A C 1
ATOM 636 O O . PRO A 1 84 ? 9.073 -16.841 -14.519 1.00 70.06 84 PRO A O 1
ATOM 639 N N . THR A 1 85 ? 10.849 -15.497 -14.724 1.00 72.75 85 THR A N 1
ATOM 640 C CA . THR A 1 85 ? 11.022 -15.322 -13.281 1.00 72.75 85 THR A CA 1
ATOM 641 C C . THR A 1 85 ? 10.027 -14.277 -12.770 1.00 72.75 85 THR A C 1
ATOM 643 O O . THR A 1 85 ? 9.992 -13.179 -13.337 1.00 72.75 85 THR A O 1
ATOM 646 N N . PRO A 1 86 ? 9.258 -14.554 -11.700 1.00 72.75 86 PRO A N 1
ATOM 647 C CA . PRO A 1 86 ? 8.353 -13.568 -11.124 1.00 72.75 86 PRO A CA 1
ATOM 648 C C . PRO A 1 86 ? 9.135 -12.323 -10.691 1.00 72.75 86 PRO A C 1
ATOM 650 O O . PRO A 1 86 ? 10.150 -12.406 -9.992 1.00 72.75 86 PRO A O 1
ATOM 653 N N . ARG A 1 87 ? 8.681 -11.153 -11.149 1.00 75.12 87 ARG A N 1
ATOM 654 C CA . ARG A 1 87 ? 9.297 -9.862 -10.833 1.00 75.12 87 ARG A CA 1
ATOM 655 C C . ARG A 1 87 ? 8.744 -9.358 -9.504 1.00 75.12 87 ARG A C 1
ATOM 657 O O . ARG A 1 87 ? 7.551 -9.098 -9.379 1.00 75.12 87 ARG A O 1
ATOM 664 N N . LYS A 1 88 ? 9.627 -9.214 -8.516 1.00 75.88 88 LYS A N 1
ATOM 665 C CA . LYS A 1 88 ? 9.308 -8.563 -7.242 1.00 75.88 88 LYS A CA 1
ATOM 666 C C . LYS A 1 88 ? 9.547 -7.066 -7.370 1.00 75.88 88 LYS A C 1
ATOM 668 O O . LYS A 1 88 ? 10.575 -6.657 -7.909 1.00 75.88 88 LYS A O 1
ATOM 673 N N . THR A 1 89 ? 8.625 -6.275 -6.842 1.00 79.62 89 THR A N 1
ATOM 674 C CA . THR A 1 89 ? 8.788 -4.826 -6.733 1.00 79.62 89 THR A CA 1
ATOM 675 C C . THR A 1 89 ? 9.408 -4.483 -5.383 1.00 79.62 89 THR A C 1
ATOM 677 O O . THR A 1 89 ? 9.014 -5.036 -4.355 1.00 79.62 89 THR A O 1
ATOM 680 N N . GLY A 1 90 ? 10.347 -3.541 -5.367 1.00 85.19 90 GLY A N 1
ATOM 681 C CA . GLY A 1 90 ? 10.750 -2.872 -4.135 1.00 85.19 90 GLY A CA 1
ATOM 682 C C . GLY A 1 90 ? 9.577 -2.083 -3.555 1.00 85.19 90 GLY A C 1
ATOM 683 O O . GLY A 1 90 ? 8.798 -1.495 -4.307 1.00 85.19 90 GLY A O 1
ATOM 684 N N . THR A 1 91 ? 9.334 -2.179 -2.250 1.00 94.25 91 THR A N 1
ATOM 685 C CA . THR A 1 91 ? 8.118 -1.650 -1.614 1.00 94.25 91 THR A CA 1
ATOM 686 C C . THR A 1 91 ? 8.304 -1.507 -0.112 1.00 94.25 91 THR A C 1
ATOM 688 O O . THR A 1 91 ? 8.888 -2.386 0.519 1.00 94.25 91 THR A O 1
ATOM 691 N N . THR A 1 92 ? 7.720 -0.462 0.467 1.00 97.62 92 THR A N 1
ATOM 692 C CA . THR A 1 92 ? 7.529 -0.345 1.913 1.00 97.62 92 THR A CA 1
ATOM 693 C C . THR A 1 92 ? 6.054 -0.112 2.192 1.00 97.62 92 THR A C 1
ATOM 695 O O . THR A 1 92 ? 5.483 0.886 1.754 1.00 97.62 92 THR A O 1
ATOM 698 N N . ILE A 1 93 ? 5.440 -1.034 2.931 1.00 98.06 93 ILE A N 1
ATOM 699 C CA . ILE A 1 93 ? 4.083 -0.880 3.456 1.00 98.06 93 ILE A CA 1
ATOM 700 C C . ILE A 1 93 ? 4.107 -1.015 4.973 1.00 98.06 93 ILE A C 1
ATOM 702 O O . ILE A 1 93 ? 4.878 -1.799 5.533 1.00 98.06 93 ILE A O 1
ATOM 706 N N . ALA A 1 94 ? 3.257 -0.243 5.634 1.00 98.31 94 ALA A N 1
ATOM 707 C CA . ALA A 1 94 ? 3.172 -0.195 7.080 1.00 98.31 94 ALA A CA 1
ATOM 708 C C . ALA A 1 94 ? 1.722 0.010 7.525 1.00 98.31 94 ALA A C 1
ATOM 710 O O . ALA A 1 94 ? 0.901 0.555 6.787 1.00 98.31 94 ALA A O 1
ATOM 711 N N . GLY A 1 95 ? 1.408 -0.421 8.739 1.00 98.31 95 GLY A N 1
ATOM 712 C CA . GLY A 1 95 ? 0.115 -0.175 9.359 1.00 98.31 95 GLY A CA 1
ATOM 713 C C . GLY A 1 95 ? 0.247 -0.044 10.866 1.00 98.31 95 GLY A C 1
ATOM 714 O O . GLY A 1 95 ? 1.098 -0.701 11.464 1.00 98.31 95 GLY A O 1
ATOM 715 N N . VAL A 1 96 ? -0.607 0.779 11.468 1.00 98.38 96 VAL A N 1
ATOM 716 C CA . VAL A 1 96 ? -0.696 0.954 12.921 1.00 98.38 96 VAL A CA 1
ATOM 717 C C . VAL A 1 96 ? -2.155 1.050 13.355 1.00 98.38 96 VAL A C 1
ATOM 719 O O . VAL A 1 96 ? -2.983 1.675 12.688 1.00 98.38 96 VAL A O 1
ATOM 722 N N . VAL A 1 97 ? -2.469 0.414 14.476 1.00 98.19 97 VAL A N 1
ATOM 723 C CA . VAL A 1 97 ? -3.735 0.559 15.191 1.00 98.19 97 VAL A CA 1
ATOM 724 C C . VAL A 1 97 ? -3.613 1.752 16.132 1.00 98.19 97 VAL A C 1
ATOM 726 O O . VAL A 1 97 ? -2.668 1.836 16.915 1.00 98.19 97 VAL A O 1
ATOM 729 N N . TYR A 1 98 ? -4.577 2.661 16.060 1.00 97.25 98 TYR A N 1
ATOM 730 C CA . TYR A 1 98 ? -4.711 3.790 16.974 1.00 97.25 98 TYR A CA 1
ATOM 731 C C . TYR A 1 98 ? -6.046 3.689 17.723 1.00 97.25 98 TYR A C 1
ATOM 733 O O . TYR A 1 98 ? -6.843 2.781 17.472 1.00 97.25 98 TYR A O 1
ATOM 741 N N . LYS A 1 99 ? -6.301 4.610 18.653 1.00 95.38 99 LYS A N 1
ATOM 742 C CA . LYS A 1 99 ? -7.434 4.545 19.591 1.00 95.38 99 LYS A CA 1
ATOM 743 C C . LYS A 1 99 ? -8.803 4.320 18.932 1.00 95.38 99 LYS A C 1
ATOM 745 O O . LYS A 1 99 ? -9.621 3.562 19.451 1.00 95.38 99 LYS A O 1
ATOM 750 N N . GLU A 1 100 ? -9.062 4.956 17.790 1.00 93.69 100 GLU A N 1
ATOM 751 C CA . GLU A 1 100 ? -10.375 4.912 17.126 1.00 93.69 100 GLU A CA 1
ATOM 752 C C . GLU A 1 100 ? -10.397 4.097 15.823 1.00 93.69 100 GLU A C 1
ATOM 754 O O . GLU A 1 100 ? -11.466 3.911 15.228 1.00 93.69 100 GLU A O 1
ATOM 759 N N . GLY A 1 101 ? -9.248 3.581 15.374 1.00 96.56 101 GLY A N 1
ATOM 760 C CA . GLY A 1 101 ? -9.142 2.995 14.043 1.00 96.56 101 GLY A CA 1
ATOM 761 C C . GLY A 1 101 ? -7.758 2.473 13.665 1.00 96.56 101 GLY A C 1
ATOM 762 O O . GLY A 1 101 ? -6.964 2.050 14.505 1.00 96.56 101 GLY A O 1
ATOM 763 N N . ILE A 1 102 ? -7.485 2.468 12.361 1.00 97.94 102 ILE A N 1
ATOM 764 C CA . ILE A 1 102 ? -6.228 2.006 11.764 1.00 97.94 102 ILE A CA 1
ATOM 765 C C . ILE A 1 102 ? -5.743 3.032 10.747 1.00 97.94 102 ILE A C 1
ATOM 767 O O . ILE A 1 102 ? -6.538 3.580 9.984 1.00 97.94 102 ILE A O 1
ATOM 771 N N . VAL A 1 103 ? -4.429 3.237 10.696 1.00 98.31 103 VAL A N 1
ATOM 772 C CA . VAL A 1 103 ? -3.769 3.943 9.597 1.00 98.31 103 VAL A CA 1
ATOM 773 C C . VAL A 1 103 ? -2.900 2.952 8.836 1.00 98.31 103 VAL A C 1
ATOM 775 O O . VAL A 1 103 ? -2.030 2.301 9.414 1.00 98.31 103 VAL A O 1
ATOM 778 N N . LEU A 1 104 ? -3.139 2.839 7.534 1.00 98.56 104 LEU A N 1
ATOM 779 C CA . LEU A 1 104 ? -2.301 2.107 6.592 1.00 98.56 104 LEU A CA 1
ATOM 780 C C . LEU A 1 104 ? -1.484 3.099 5.767 1.00 98.56 104 LEU A C 1
ATOM 782 O O . LEU A 1 104 ? -1.978 4.168 5.411 1.00 98.56 104 LEU A O 1
ATOM 786 N N . GLY A 1 105 ? -0.249 2.736 5.438 1.00 98.25 105 GLY A N 1
ATOM 787 C CA . GLY A 1 105 ? 0.640 3.551 4.622 1.00 98.25 105 GLY A CA 1
ATOM 788 C C . GLY A 1 105 ? 1.435 2.725 3.626 1.00 98.25 105 GLY A C 1
ATOM 789 O O . GLY A 1 105 ? 1.791 1.572 3.889 1.00 98.25 105 GLY A O 1
ATOM 790 N N . ALA A 1 106 ? 1.713 3.328 2.476 1.00 98.25 106 ALA A N 1
ATOM 791 C CA . ALA A 1 106 ? 2.514 2.725 1.423 1.00 98.25 106 ALA A CA 1
ATOM 792 C C . ALA A 1 106 ? 3.297 3.782 0.638 1.00 98.25 106 ALA A C 1
ATOM 794 O O . ALA A 1 106 ? 2.867 4.931 0.510 1.00 98.25 106 ALA A O 1
ATOM 795 N N . ASP A 1 107 ? 4.433 3.376 0.076 1.00 97.56 107 ASP A N 1
ATOM 796 C CA . ASP A 1 107 ? 5.111 4.138 -0.969 1.00 97.56 107 ASP A CA 1
ATOM 797 C C . ASP A 1 107 ? 4.501 3.857 -2.358 1.00 97.56 107 ASP A C 1
ATOM 799 O O . ASP A 1 107 ? 3.805 2.863 -2.569 1.00 97.56 107 ASP A O 1
ATOM 803 N N . THR A 1 108 ? 4.786 4.718 -3.334 1.00 97.12 108 THR A N 1
ATOM 804 C CA . THR A 1 108 ? 4.148 4.674 -4.669 1.00 97.12 108 THR A CA 1
ATOM 805 C C . THR A 1 108 ? 5.089 4.248 -5.798 1.00 97.12 108 THR A C 1
ATOM 807 O O . THR A 1 108 ? 4.724 4.277 -6.974 1.00 97.12 108 THR A O 1
ATOM 810 N N . ARG A 1 109 ? 6.319 3.828 -5.488 1.00 96.31 109 ARG A N 1
ATOM 811 C CA . ARG A 1 109 ? 7.270 3.319 -6.485 1.00 96.31 109 ARG A CA 1
ATOM 812 C C . ARG A 1 109 ? 7.017 1.844 -6.797 1.00 96.31 109 ARG A C 1
ATOM 814 O O . ARG A 1 109 ? 6.875 1.039 -5.886 1.00 96.31 109 ARG A O 1
ATOM 821 N N . ALA A 1 110 ? 7.058 1.470 -8.072 1.00 95.50 110 ALA A N 1
ATOM 822 C CA . ALA A 1 110 ? 7.164 0.079 -8.504 1.00 95.50 110 ALA A CA 1
ATOM 823 C C . ALA A 1 110 ? 8.416 -0.100 -9.370 1.00 95.50 110 ALA A C 1
ATOM 825 O O . ALA A 1 110 ? 8.638 0.649 -10.325 1.00 95.50 110 ALA A O 1
ATOM 826 N N . THR A 1 111 ? 9.251 -1.079 -9.028 1.00 94.06 111 THR A N 1
ATOM 827 C CA . THR A 1 111 ? 10.491 -1.382 -9.752 1.00 94.06 111 THR A CA 1
ATOM 828 C C . THR A 1 111 ? 10.365 -2.663 -10.566 1.00 94.06 111 THR A C 1
ATOM 830 O O . THR A 1 111 ? 9.782 -3.645 -10.115 1.00 94.06 111 THR A O 1
ATOM 833 N N . GLU A 1 112 ? 10.969 -2.675 -11.750 1.00 90.88 112 GLU A N 1
ATOM 834 C CA . GLU A 1 112 ? 11.232 -3.891 -12.509 1.00 90.88 112 GLU A CA 1
ATOM 835 C C . GLU A 1 112 ? 12.746 -4.133 -12.520 1.00 90.88 112 GLU A C 1
ATOM 837 O O . GLU A 1 112 ? 13.516 -3.461 -13.212 1.00 90.88 112 GLU A O 1
ATOM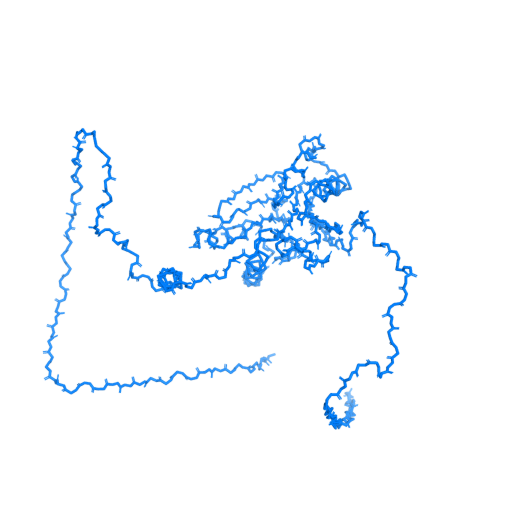 842 N N . GLY A 1 113 ? 13.198 -5.063 -11.676 1.00 88.19 113 GLY A N 1
ATOM 843 C CA . GLY A 1 113 ? 14.624 -5.201 -11.390 1.00 88.19 113 GLY A CA 1
ATOM 844 C C . GLY A 1 113 ? 15.172 -3.918 -10.760 1.00 88.19 113 GLY A C 1
ATOM 845 O O . GLY A 1 113 ? 14.644 -3.447 -9.755 1.00 88.19 113 GLY A O 1
ATOM 846 N N . MET A 1 114 ? 16.215 -3.347 -11.363 1.00 90.94 114 MET A N 1
ATOM 847 C CA . MET A 1 114 ? 16.864 -2.117 -10.882 1.00 90.94 114 MET A CA 1
ATOM 848 C C . MET A 1 114 ? 16.304 -0.836 -11.522 1.00 90.94 114 MET A C 1
ATOM 850 O O . MET A 1 114 ? 16.804 0.255 -11.252 1.00 90.94 114 MET A O 1
ATOM 854 N N . VAL A 1 115 ? 15.290 -0.948 -12.385 1.00 94.19 115 VAL A N 1
ATOM 855 C CA . VAL A 1 115 ? 14.682 0.193 -13.079 1.00 94.19 115 VAL A CA 1
ATOM 856 C C . VAL A 1 115 ? 13.336 0.518 -12.442 1.00 94.19 115 VAL A C 1
ATOM 858 O O . VAL A 1 115 ? 12.538 -0.369 -12.148 1.00 94.19 115 VAL A O 1
ATOM 861 N N . VAL A 1 116 ? 13.064 1.804 -12.226 1.00 95.56 116 VAL A N 1
ATOM 862 C CA . VAL A 1 116 ? 11.746 2.262 -11.770 1.00 95.56 116 VAL A CA 1
ATOM 863 C C . VAL A 1 116 ? 10.769 2.189 -12.943 1.00 95.56 116 VAL A C 1
ATOM 865 O O . VAL A 1 116 ? 10.896 2.971 -13.884 1.00 95.56 116 VAL A O 1
ATOM 868 N N . ALA A 1 117 ? 9.813 1.262 -12.870 1.00 94.88 117 ALA A N 1
ATOM 869 C CA . ALA A 1 117 ? 8.786 1.053 -13.887 1.00 94.88 117 ALA A CA 1
ATOM 870 C C . ALA A 1 117 ? 7.642 2.064 -13.735 1.00 94.88 117 ALA A C 1
ATOM 872 O O . ALA A 1 117 ? 7.248 2.707 -14.705 1.00 94.88 117 ALA A O 1
ATOM 873 N N . ASP A 1 118 ? 7.172 2.268 -12.502 1.00 95.62 118 ASP A N 1
ATOM 874 C CA . ASP A 1 118 ? 6.142 3.254 -12.181 1.00 95.62 118 ASP A CA 1
ATOM 875 C C . ASP A 1 118 ? 6.547 4.088 -10.959 1.00 95.62 118 ASP A C 1
ATOM 877 O O . ASP A 1 118 ? 7.123 3.596 -9.984 1.00 95.62 118 ASP A O 1
ATOM 881 N N . LYS A 1 119 ? 6.264 5.389 -11.029 1.00 95.50 119 LYS A N 1
ATOM 882 C CA . LYS A 1 119 ? 6.503 6.352 -9.951 1.00 95.50 119 LYS A CA 1
ATOM 883 C C . LYS A 1 119 ? 5.261 6.609 -9.104 1.00 95.50 119 LYS A C 1
ATOM 885 O O . LYS A 1 119 ? 5.429 7.201 -8.042 1.00 95.50 119 LYS A O 1
ATOM 890 N N . ASN A 1 120 ? 4.069 6.250 -9.583 1.00 96.00 120 ASN A N 1
ATOM 891 C CA . ASN A 1 120 ? 2.801 6.520 -8.915 1.00 96.00 120 ASN A CA 1
ATOM 892 C C . ASN A 1 120 ? 1.864 5.295 -8.937 1.00 96.00 120 ASN A C 1
ATOM 894 O O . ASN A 1 120 ? 0.719 5.377 -9.379 1.00 96.00 120 ASN A O 1
ATOM 898 N N . CYS A 1 121 ? 2.341 4.168 -8.419 1.00 95.25 121 CYS A N 1
ATOM 899 C CA . CYS A 1 121 ? 1.584 2.927 -8.278 1.00 95.25 121 CYS A CA 1
ATOM 900 C C . CYS A 1 121 ? 0.768 2.908 -6.970 1.00 95.25 121 CYS A C 1
ATOM 902 O O . CYS A 1 121 ? 1.261 3.342 -5.930 1.00 95.25 121 CYS A O 1
ATOM 904 N N . SER A 1 122 ? -0.477 2.406 -7.017 1.00 95.19 122 SER A N 1
ATOM 905 C CA . SER A 1 122 ? -1.293 2.170 -5.812 1.00 95.19 122 SER A CA 1
ATOM 906 C C . SER A 1 122 ? -0.946 0.829 -5.196 1.00 95.19 122 SER A C 1
ATOM 908 O O . SER A 1 122 ? -1.052 -0.186 -5.877 1.00 95.19 122 SER A O 1
ATOM 910 N N . LYS A 1 123 ? -0.640 0.803 -3.901 1.00 96.44 123 LYS A N 1
ATOM 911 C CA . LYS A 1 123 ? -0.408 -0.459 -3.173 1.00 96.44 123 LYS A CA 1
ATOM 912 C C . LYS A 1 123 ? -1.450 -0.743 -2.105 1.00 96.44 123 LYS A C 1
ATOM 914 O O . LYS A 1 123 ? -1.456 -1.824 -1.532 1.00 96.44 123 LYS A O 1
ATOM 919 N N . ILE A 1 124 ? -2.310 0.231 -1.824 1.00 97.94 124 ILE A N 1
ATOM 920 C CA . ILE A 1 124 ? -3.424 0.103 -0.894 1.00 97.94 124 ILE A CA 1
ATOM 921 C C . ILE A 1 124 ? -4.660 -0.256 -1.726 1.00 97.94 124 ILE A C 1
ATOM 923 O O . ILE A 1 124 ? -5.128 0.544 -2.539 1.00 97.94 124 ILE A O 1
ATOM 927 N N . HIS A 1 125 ? -5.153 -1.478 -1.551 1.00 98.00 125 HIS A N 1
ATOM 928 C CA . HIS A 1 125 ? -6.255 -2.063 -2.306 1.00 98.00 125 HIS A CA 1
ATOM 929 C C . HIS A 1 125 ? -7.534 -2.103 -1.470 1.00 98.00 125 HIS A C 1
ATOM 931 O O . HIS A 1 125 ? -7.514 -2.378 -0.267 1.00 98.00 125 HIS A O 1
ATOM 937 N N . PHE A 1 126 ? -8.658 -1.860 -2.135 1.00 98.00 126 PHE A N 1
ATOM 938 C CA . PHE A 1 126 ? -9.988 -1.953 -1.548 1.00 98.00 126 PHE A CA 1
ATOM 939 C C . PHE A 1 126 ? -10.439 -3.417 -1.434 1.00 98.00 126 PHE A C 1
ATOM 941 O O . PHE A 1 126 ? -10.388 -4.160 -2.416 1.00 98.00 126 PHE A O 1
ATOM 948 N N . ILE A 1 127 ? -10.918 -3.820 -0.253 1.00 97.88 127 ILE A N 1
ATOM 949 C CA . ILE A 1 127 ? -11.528 -5.144 -0.025 1.00 97.88 127 ILE A CA 1
ATOM 950 C C . ILE A 1 127 ? -13.013 -5.008 0.313 1.00 97.88 127 ILE A C 1
ATOM 952 O O . ILE A 1 127 ? -13.840 -5.760 -0.189 1.00 97.88 127 ILE A O 1
ATOM 956 N N . ALA A 1 128 ? -13.350 -4.079 1.203 1.00 97.19 128 ALA A N 1
ATOM 957 C CA . ALA A 1 128 ? -14.717 -3.784 1.604 1.00 97.19 128 ALA A CA 1
ATOM 958 C C . ALA A 1 128 ? -14.797 -2.333 2.108 1.00 97.19 128 ALA A C 1
ATOM 960 O O . ALA A 1 128 ? -13.758 -1.749 2.420 1.00 97.19 128 ALA A O 1
ATOM 961 N N . PRO A 1 129 ? -15.999 -1.750 2.282 1.00 95.88 129 PRO A N 1
ATOM 962 C CA . PRO A 1 129 ? -16.145 -0.366 2.752 1.00 95.88 129 PRO A CA 1
ATOM 963 C C . PRO A 1 129 ? -15.400 -0.042 4.059 1.00 95.88 129 PRO A C 1
ATOM 965 O O . PRO A 1 129 ? -15.003 1.094 4.275 1.00 95.88 129 PRO A O 1
ATOM 968 N N . ASN A 1 130 ? -15.188 -1.040 4.919 1.00 96.94 130 ASN A N 1
ATOM 969 C CA . ASN A 1 130 ? -14.502 -0.925 6.206 1.00 96.94 130 ASN A CA 1
ATOM 970 C C . ASN A 1 130 ? -13.147 -1.663 6.266 1.00 96.94 130 ASN A C 1
ATOM 972 O O . ASN A 1 130 ? -12.585 -1.810 7.355 1.00 96.94 130 ASN A O 1
ATOM 976 N N . ILE A 1 131 ? -12.647 -2.191 5.138 1.00 98.00 131 ILE A N 1
ATOM 977 C CA . ILE A 1 131 ? -11.452 -3.049 5.079 1.00 98.00 131 ILE A CA 1
ATOM 978 C C . ILE A 1 131 ? -10.601 -2.696 3.855 1.00 98.00 131 ILE A C 1
ATOM 980 O O . ILE A 1 131 ? -11.057 -2.799 2.714 1.00 98.00 131 ILE A O 1
ATOM 984 N N . TYR A 1 132 ? -9.328 -2.397 4.095 1.00 98.44 132 TYR A N 1
ATOM 985 C CA . TYR A 1 132 ? -8.316 -2.217 3.058 1.00 98.44 132 TYR A CA 1
ATOM 986 C C . TYR A 1 132 ? -7.138 -3.164 3.272 1.00 98.44 132 TYR A C 1
ATOM 988 O O . TYR A 1 132 ? -6.895 -3.681 4.367 1.00 98.44 132 TYR A O 1
ATOM 996 N N . CYS A 1 133 ? -6.400 -3.413 2.197 1.00 98.06 133 CYS A N 1
ATOM 997 C CA . CYS A 1 133 ? -5.253 -4.301 2.216 1.00 98.06 133 CYS A CA 1
ATOM 998 C C . CYS A 1 133 ? -4.085 -3.702 1.437 1.00 98.06 133 CYS A C 1
ATOM 1000 O O . CYS A 1 133 ? -4.238 -3.347 0.272 1.00 98.06 133 CYS A O 1
ATOM 1002 N N . CYS A 1 134 ? -2.916 -3.612 2.062 1.00 97.88 134 CYS A N 1
ATOM 1003 C CA . CYS A 1 134 ? -1.692 -3.211 1.385 1.00 97.88 134 CYS A CA 1
ATOM 1004 C C . CYS A 1 134 ? -0.974 -4.433 0.807 1.00 97.88 134 CYS A C 1
ATOM 1006 O O . CYS A 1 134 ? -0.797 -5.431 1.511 1.00 97.88 134 CYS A O 1
ATOM 1008 N N . GLY A 1 135 ? -0.535 -4.337 -0.447 1.00 96.50 135 GLY A N 1
ATOM 1009 C CA . GLY A 1 135 ? 0.213 -5.378 -1.148 1.00 96.50 135 GLY A CA 1
ATOM 1010 C C . GLY A 1 135 ? 1.719 -5.114 -1.204 1.00 96.50 135 GLY A C 1
ATOM 1011 O O . GLY A 1 135 ? 2.161 -4.005 -1.500 1.00 96.50 135 GLY A O 1
ATOM 1012 N N . ALA A 1 136 ? 2.511 -6.153 -0.950 1.00 95.50 136 ALA A N 1
ATOM 1013 C CA . ALA A 1 136 ? 3.949 -6.204 -1.185 1.00 95.50 136 ALA A CA 1
ATOM 1014 C C . ALA A 1 136 ? 4.356 -7.555 -1.805 1.00 95.50 136 ALA A C 1
ATOM 1016 O O . ALA A 1 136 ? 3.657 -8.560 -1.674 1.00 95.50 136 ALA A O 1
ATOM 1017 N N . GLY A 1 137 ? 5.525 -7.594 -2.450 1.00 93.12 137 GLY A N 1
ATOM 1018 C CA . GLY A 1 137 ? 6.041 -8.791 -3.120 1.00 93.12 137 GLY A CA 1
ATOM 1019 C C . GLY A 1 137 ? 5.837 -8.741 -4.633 1.00 93.12 137 GLY A C 1
ATOM 1020 O O . GLY A 1 137 ? 6.265 -7.786 -5.284 1.00 93.12 137 GLY A O 1
ATOM 1021 N N . THR A 1 138 ? 5.250 -9.787 -5.209 1.00 94.19 138 THR A N 1
ATOM 1022 C CA . THR A 1 138 ? 4.905 -9.807 -6.637 1.00 94.19 138 THR A CA 1
ATOM 1023 C C . THR A 1 138 ? 3.627 -8.993 -6.855 1.00 94.19 138 THR A C 1
ATOM 1025 O O . THR A 1 138 ? 2.559 -9.391 -6.395 1.00 94.19 138 THR A O 1
ATOM 1028 N N . ALA A 1 139 ? 3.715 -7.871 -7.575 1.00 92.12 139 ALA A N 1
ATOM 1029 C CA . ALA A 1 139 ? 2.597 -6.930 -7.723 1.00 92.12 139 ALA A CA 1
ATOM 1030 C C . ALA A 1 139 ? 1.328 -7.571 -8.325 1.00 92.12 139 ALA A C 1
ATOM 1032 O O . ALA A 1 139 ? 0.231 -7.405 -7.792 1.00 92.12 139 ALA A O 1
ATOM 1033 N N . ALA A 1 140 ? 1.484 -8.369 -9.386 1.00 93.94 140 ALA A N 1
ATOM 1034 C CA . ALA A 1 140 ? 0.359 -9.046 -10.034 1.00 93.94 140 ALA A CA 1
ATOM 1035 C C . ALA A 1 140 ? -0.337 -10.052 -9.099 1.00 93.94 140 ALA A C 1
ATOM 1037 O O . ALA A 1 140 ? -1.565 -10.112 -9.057 1.00 93.94 140 ALA A O 1
ATOM 1038 N N . ASP A 1 141 ? 0.437 -10.794 -8.300 1.00 95.38 141 ASP A N 1
ATOM 1039 C CA . ASP A 1 141 ? -0.105 -11.745 -7.327 1.00 95.38 141 ASP A CA 1
ATOM 1040 C C . ASP A 1 141 ? -0.937 -11.023 -6.267 1.00 95.38 141 ASP A C 1
ATOM 1042 O O . ASP A 1 141 ? -2.036 -11.469 -5.930 1.00 95.38 141 ASP A O 1
ATOM 1046 N N . THR A 1 142 ? -0.439 -9.894 -5.749 1.00 95.25 142 THR A N 1
ATOM 1047 C CA . THR A 1 142 ? -1.166 -9.100 -4.750 1.00 95.25 142 THR A CA 1
ATOM 1048 C C . THR A 1 142 ? -2.453 -8.515 -5.316 1.00 95.25 142 THR A C 1
ATOM 1050 O O . THR A 1 142 ? -3.489 -8.574 -4.655 1.00 95.25 142 THR A O 1
ATOM 1053 N N . GLU A 1 143 ? -2.423 -8.015 -6.550 1.00 95.38 143 GLU A N 1
ATOM 1054 C CA . GLU A 1 143 ? -3.586 -7.405 -7.187 1.00 95.38 143 GLU A CA 1
ATOM 1055 C C . GLU A 1 143 ? -4.682 -8.443 -7.457 1.00 95.38 143 GLU A C 1
ATOM 1057 O O . GLU A 1 143 ? -5.815 -8.280 -7.010 1.00 95.38 14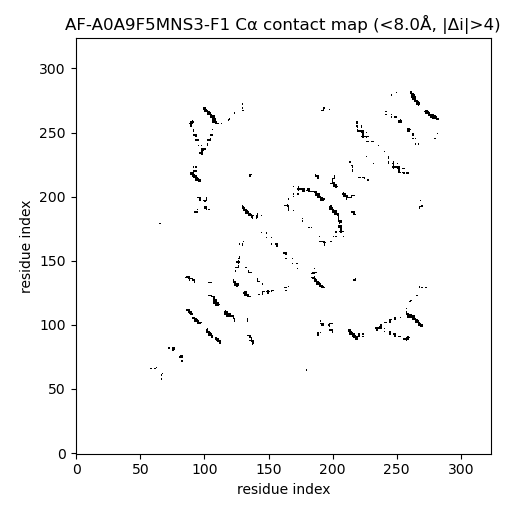3 GLU A O 1
ATOM 1062 N N . MET A 1 144 ? -4.341 -9.568 -8.090 1.00 96.81 144 MET A N 1
ATOM 1063 C CA . MET A 1 144 ? -5.323 -10.613 -8.395 1.00 96.81 144 MET A CA 1
ATOM 1064 C C . MET A 1 144 ? -5.863 -11.286 -7.128 1.00 96.81 144 MET A C 1
ATOM 1066 O O . MET A 1 144 ? -7.055 -11.586 -7.036 1.00 96.81 144 MET A O 1
ATOM 1070 N N . THR A 1 145 ? -5.008 -11.493 -6.120 1.00 97.06 145 THR A N 1
ATOM 1071 C CA . THR A 1 145 ? -5.431 -12.073 -4.837 1.00 97.06 145 THR A CA 1
ATOM 1072 C C . THR A 1 145 ? -6.393 -11.137 -4.111 1.00 97.06 145 THR A C 1
ATOM 1074 O O . THR A 1 145 ? -7.451 -11.572 -3.660 1.00 97.06 145 THR A O 1
ATOM 1077 N N . THR A 1 146 ? -6.073 -9.844 -4.018 1.00 97.12 146 THR A N 1
ATOM 1078 C CA . THR A 1 146 ? -6.948 -8.871 -3.344 1.00 97.12 146 THR A CA 1
ATOM 1079 C C . THR A 1 146 ? -8.263 -8.665 -4.091 1.00 97.12 146 THR A C 1
ATOM 1081 O O . THR A 1 146 ? -9.309 -8.670 -3.446 1.00 97.12 146 THR A O 1
ATOM 1084 N N . GLN A 1 147 ? -8.252 -8.593 -5.426 1.00 98.06 147 GLN A N 1
ATOM 1085 C CA . GLN A 1 147 ? -9.468 -8.491 -6.245 1.00 98.06 147 GLN A CA 1
ATOM 1086 C C . GLN A 1 147 ? -10.396 -9.701 -6.067 1.00 98.06 147 GLN A C 1
ATOM 1088 O O . GLN A 1 147 ? -11.598 -9.537 -5.847 1.00 98.06 147 GLN A O 1
ATOM 1093 N N . MET A 1 148 ? -9.847 -10.920 -6.091 1.00 97.75 148 MET A N 1
ATOM 1094 C CA . MET A 1 148 ? -10.633 -12.141 -5.890 1.00 97.75 148 MET A CA 1
ATOM 1095 C C . MET A 1 148 ? -11.292 -12.170 -4.506 1.00 97.75 148 MET A C 1
ATOM 1097 O O . MET A 1 148 ? -12.457 -12.545 -4.364 1.00 97.75 148 MET A O 1
ATOM 1101 N N . ILE A 1 149 ? -10.554 -11.767 -3.472 1.00 97.88 149 ILE A N 1
ATOM 1102 C CA . ILE A 1 149 ? -11.069 -11.725 -2.102 1.00 97.88 149 ILE A CA 1
ATOM 1103 C C . ILE A 1 149 ? -12.107 -10.618 -1.953 1.00 97.88 149 ILE A C 1
ATOM 1105 O O . ILE A 1 149 ? -13.147 -10.870 -1.359 1.00 97.88 149 ILE A O 1
ATOM 1109 N N . SER A 1 150 ? -11.873 -9.443 -2.533 1.00 98.19 150 SER A N 1
ATOM 1110 C CA . SER A 1 150 ? -12.827 -8.329 -2.559 1.00 98.19 150 SER A CA 1
ATOM 1111 C C . SER A 1 150 ? -14.175 -8.760 -3.153 1.00 98.19 150 SER A C 1
ATOM 1113 O O . SER A 1 150 ? -15.208 -8.625 -2.500 1.00 98.19 150 SER A O 1
ATOM 1115 N N . SER A 1 151 ? -14.162 -9.440 -4.305 1.00 98.31 151 SER A N 1
ATOM 1116 C CA . SER A 1 151 ? -15.380 -9.974 -4.932 1.00 98.31 151 SER A CA 1
ATOM 1117 C C . SER A 1 151 ? -16.108 -10.999 -4.049 1.00 98.31 151 SER A C 1
ATOM 1119 O O . SER A 1 151 ? -17.323 -10.921 -3.863 1.00 98.31 151 SER A O 1
ATOM 1121 N N . ASN A 1 152 ? -15.380 -11.933 -3.428 1.00 98.06 152 ASN A N 1
ATOM 1122 C CA . ASN A 1 152 ? -15.981 -12.902 -2.505 1.00 98.06 152 ASN A CA 1
ATOM 1123 C C . ASN A 1 152 ? -16.554 -12.235 -1.243 1.00 98.06 152 ASN A C 1
ATOM 1125 O O . ASN A 1 152 ? -17.572 -12.682 -0.708 1.00 98.06 152 ASN A O 1
ATOM 1129 N N . MET A 1 153 ? -15.905 -11.177 -0.759 1.00 97.81 153 MET A N 1
ATOM 1130 C CA . MET A 1 153 ? -16.350 -10.402 0.396 1.00 97.81 153 MET A CA 1
ATOM 1131 C C . MET A 1 153 ? -17.612 -9.595 0.082 1.00 97.81 153 MET A C 1
ATOM 1133 O O . MET A 1 153 ? -18.501 -9.526 0.931 1.00 97.81 153 MET A O 1
ATOM 1137 N N . GLU A 1 154 ? -17.726 -9.051 -1.129 1.00 97.88 154 GLU A N 1
ATOM 1138 C CA . GLU A 1 154 ? -18.936 -8.388 -1.621 1.00 97.88 154 GLU A CA 1
ATOM 1139 C C . GLU A 1 154 ? -20.102 -9.375 -1.765 1.00 97.88 154 GLU A C 1
ATOM 1141 O O . GLU A 1 154 ? -21.192 -9.134 -1.251 1.00 97.88 154 GLU A O 1
ATOM 1146 N N . LEU A 1 155 ? -19.872 -10.551 -2.356 1.00 98.12 155 LEU A N 1
ATOM 1147 C CA . LEU A 1 155 ? -20.894 -11.603 -2.410 1.00 98.12 155 LEU A CA 1
ATOM 1148 C C . LEU A 1 155 ? -21.351 -12.029 -1.006 1.00 98.12 155 LEU A C 1
ATOM 1150 O O . LEU A 1 155 ? -22.544 -12.222 -0.759 1.00 98.12 155 LEU A O 1
ATOM 1154 N N . HIS A 1 156 ? -20.414 -12.147 -0.062 1.00 97.88 156 HIS A N 1
ATOM 1155 C CA . HIS A 1 156 ? -20.724 -12.484 1.324 1.00 97.88 156 HIS A CA 1
ATOM 1156 C C . HIS A 1 156 ? -21.523 -11.380 2.035 1.00 97.88 156 HIS A C 1
ATOM 1158 O O . HIS A 1 156 ? -22.469 -11.686 2.769 1.00 97.88 156 HIS A O 1
ATOM 1164 N N . SER A 1 157 ? -21.182 -10.106 1.827 1.00 97.38 157 SER A N 1
ATOM 1165 C CA . SER A 1 157 ? -21.896 -8.982 2.441 1.00 97.38 157 SER A CA 1
ATOM 1166 C C . SER A 1 157 ? -23.313 -8.842 1.880 1.00 97.38 157 SER A C 1
ATOM 1168 O O . SER A 1 157 ? -24.255 -8.695 2.658 1.00 97.38 157 SER A O 1
ATOM 1170 N N . LEU A 1 158 ? -23.490 -9.008 0.564 1.00 97.75 158 LEU A N 1
ATOM 1171 C CA . LEU A 1 158 ? -24.799 -9.002 -0.094 1.00 97.75 158 LEU A CA 1
ATOM 1172 C C . LEU A 1 158 ? -25.680 -10.162 0.380 1.00 97.75 158 LEU A C 1
ATOM 1174 O O . LEU A 1 158 ? -26.857 -9.962 0.671 1.00 97.75 158 LEU A O 1
ATOM 1178 N N . SER A 1 159 ? -25.113 -11.363 0.526 1.00 97.88 159 SER A N 1
ATOM 1179 C CA . SER A 1 159 ? -25.863 -12.526 1.013 1.00 97.88 159 SER A CA 1
ATOM 1180 C C . SER A 1 159 ? -26.262 -12.410 2.486 1.00 97.88 159 SER A C 1
ATOM 1182 O O . SER A 1 159 ? -27.309 -12.926 2.869 1.00 97.88 159 SER A O 1
ATOM 1184 N N . THR A 1 160 ? -25.426 -11.798 3.326 1.00 97.19 160 THR A N 1
ATOM 1185 C CA . THR A 1 160 ? -25.697 -11.672 4.769 1.00 97.19 160 THR A CA 1
ATOM 1186 C C . THR A 1 160 ? -26.462 -10.402 5.128 1.00 97.19 160 THR A C 1
ATOM 1188 O O . THR A 1 160 ? -26.981 -10.308 6.242 1.00 97.19 160 THR A O 1
ATOM 1191 N N . GLY A 1 161 ? -26.515 -9.422 4.221 1.00 96.56 161 GLY A N 1
ATOM 1192 C CA . GLY A 1 161 ? -27.076 -8.095 4.471 1.00 96.56 161 GLY A CA 1
ATOM 1193 C C . GLY A 1 161 ? -26.342 -7.329 5.576 1.00 96.56 161 GLY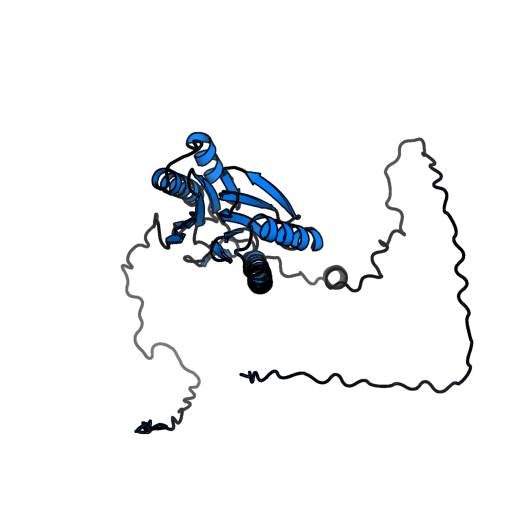 A C 1
ATOM 1194 O O . GLY A 1 161 ? -26.944 -6.493 6.248 1.00 96.56 161 GLY A O 1
ATOM 1195 N N . ARG A 1 162 ? -25.070 -7.657 5.844 1.00 95.69 162 ARG A N 1
ATOM 1196 C CA . ARG A 1 162 ? -24.281 -7.099 6.953 1.00 95.69 162 ARG A CA 1
ATOM 1197 C C . ARG A 1 162 ? -22.899 -6.671 6.487 1.00 95.69 162 ARG A C 1
ATOM 1199 O O . ARG A 1 162 ? -22.343 -7.227 5.542 1.00 95.69 162 ARG A O 1
ATOM 1206 N N . LEU A 1 163 ? -22.319 -5.713 7.210 1.00 95.19 163 LEU A N 1
ATOM 1207 C CA . LEU A 1 163 ? -20.933 -5.318 6.989 1.00 95.19 163 LEU A CA 1
ATOM 1208 C C . LEU A 1 163 ? -19.983 -6.494 7.279 1.00 95.19 163 LEU A C 1
ATOM 1210 O O . LEU A 1 163 ? -20.127 -7.166 8.311 1.00 95.19 163 LEU A O 1
ATOM 1214 N N . PRO A 1 164 ? -19.009 -6.747 6.393 1.00 96.56 164 PRO A N 1
ATOM 1215 C CA . PRO A 1 164 ? -18.072 -7.840 6.566 1.00 96.56 164 PRO A CA 1
ATOM 1216 C C . PRO A 1 164 ? -17.122 -7.622 7.749 1.00 96.56 164 PRO A C 1
ATOM 1218 O O . PRO A 1 164 ? -16.744 -6.499 8.086 1.00 96.56 164 PRO A O 1
ATOM 1221 N N . ARG A 1 165 ? -16.683 -8.731 8.356 1.00 97.44 165 ARG A N 1
ATOM 1222 C CA . ARG A 1 165 ? -15.676 -8.728 9.428 1.00 97.44 165 ARG A CA 1
ATOM 1223 C C . ARG A 1 165 ? -14.270 -8.939 8.871 1.00 97.44 165 ARG A C 1
ATOM 1225 O O . ARG A 1 165 ? -14.080 -9.741 7.954 1.00 97.44 165 ARG A O 1
ATOM 1232 N N . VAL A 1 166 ? -13.270 -8.320 9.503 1.00 97.69 166 VAL A N 1
ATOM 1233 C CA . VAL A 1 166 ? -11.855 -8.427 9.088 1.00 97.69 166 VAL A CA 1
ATOM 1234 C C . VAL A 1 166 ? -11.353 -9.872 9.172 1.00 97.69 166 VAL A C 1
ATOM 1236 O O . VAL A 1 166 ? -10.612 -10.344 8.311 1.00 97.69 166 VAL A O 1
ATOM 1239 N N . VAL A 1 167 ? -11.822 -10.621 10.174 1.00 97.94 167 VAL A N 1
ATOM 1240 C CA . VAL A 1 167 ? -11.473 -12.039 10.361 1.00 97.94 167 VAL A CA 1
ATOM 1241 C C . VAL A 1 167 ? -11.891 -12.927 9.186 1.00 97.94 167 VAL A C 1
ATOM 1243 O O . VAL A 1 167 ? -11.226 -13.933 8.928 1.00 97.94 167 VAL A O 1
ATOM 1246 N N . THR A 1 168 ? -12.958 -12.566 8.465 1.00 98.00 168 THR A N 1
ATOM 1247 C CA . THR A 1 168 ? -13.431 -13.315 7.294 1.00 98.00 168 THR A CA 1
ATOM 1248 C C . THR A 1 168 ? -12.447 -13.156 6.141 1.00 98.00 168 THR A C 1
ATOM 1250 O O . THR A 1 168 ? -11.973 -14.161 5.611 1.00 98.00 168 THR A O 1
ATOM 1253 N N . ALA A 1 169 ? -12.047 -11.917 5.833 1.00 97.94 169 ALA A N 1
ATOM 1254 C CA . ALA A 1 169 ? -11.039 -11.634 4.811 1.00 97.94 169 ALA A CA 1
ATOM 1255 C C . ALA A 1 169 ? -9.691 -12.296 5.148 1.00 97.94 169 ALA A C 1
ATOM 1257 O O . ALA A 1 169 ? -9.116 -12.985 4.305 1.00 97.94 169 ALA A O 1
ATOM 1258 N N . ASN A 1 170 ? -9.235 -12.193 6.405 1.00 98.12 170 ASN A N 1
ATOM 1259 C CA . ASN A 1 170 ? -8.010 -12.856 6.867 1.00 98.12 170 ASN A CA 1
ATOM 1260 C C . ASN A 1 170 ? -8.073 -14.383 6.656 1.00 98.12 170 ASN A C 1
ATOM 1262 O O . ASN A 1 170 ? -7.129 -15.009 6.172 1.00 98.12 170 ASN A O 1
ATOM 1266 N N . ARG A 1 171 ? -9.214 -15.006 6.987 1.00 98.19 171 ARG A N 1
ATOM 1267 C CA . ARG A 1 171 ? -9.411 -16.450 6.815 1.00 98.19 171 ARG A CA 1
ATOM 1268 C C . ARG A 1 171 ? -9.360 -16.874 5.349 1.00 98.19 171 ARG A C 1
ATOM 1270 O O . ARG A 1 171 ? -8.728 -17.888 5.059 1.00 98.19 171 ARG A O 1
ATOM 1277 N N . MET A 1 172 ? -10.022 -16.130 4.466 1.00 97.94 172 MET A N 1
ATOM 1278 C CA . MET A 1 172 ? -10.040 -16.429 3.034 1.00 97.94 172 MET A CA 1
ATOM 1279 C C . MET A 1 172 ? -8.637 -16.303 2.431 1.00 97.94 172 MET A C 1
ATOM 1281 O O . MET A 1 172 ? -8.181 -17.224 1.754 1.00 97.94 172 MET A O 1
ATOM 1285 N N . LEU A 1 173 ? -7.922 -15.220 2.759 1.00 97.62 173 LEU A N 1
ATOM 1286 C CA . LEU A 1 173 ? -6.559 -14.975 2.288 1.00 97.62 173 LEU A CA 1
ATOM 1287 C C . LEU A 1 173 ? -5.601 -16.088 2.702 1.00 97.62 173 LEU A C 1
ATOM 1289 O O . LEU A 1 173 ? -4.948 -16.688 1.851 1.00 97.62 173 LEU A O 1
ATOM 1293 N N . LYS A 1 174 ? -5.556 -16.433 3.993 1.00 96.69 174 LYS A N 1
ATOM 1294 C CA . LYS A 1 174 ? -4.611 -17.451 4.464 1.00 96.69 174 LYS A CA 1
ATOM 1295 C C . LYS A 1 174 ? -4.885 -18.840 3.898 1.00 96.69 174 LYS A C 1
ATOM 1297 O O . LYS A 1 174 ? -3.947 -19.566 3.593 1.00 96.69 174 LYS A O 1
ATOM 1302 N N . GLN A 1 175 ? -6.156 -19.216 3.733 1.00 97.38 175 GLN A N 1
ATOM 1303 C CA . GLN A 1 175 ? -6.519 -20.509 3.146 1.00 97.38 175 GLN A CA 1
ATOM 1304 C C . GLN A 1 175 ? -6.168 -20.565 1.660 1.00 97.38 175 GLN A C 1
ATOM 1306 O O . GLN A 1 175 ? -5.664 -21.587 1.196 1.00 97.38 175 GLN A O 1
ATOM 1311 N N . MET A 1 176 ? -6.401 -19.472 0.928 1.00 96.62 176 MET A N 1
ATOM 1312 C CA . MET A 1 176 ? -6.023 -19.365 -0.477 1.00 96.62 176 MET A CA 1
ATOM 1313 C C . MET A 1 176 ? -4.506 -19.456 -0.643 1.00 96.62 176 MET A C 1
ATOM 1315 O O . MET A 1 176 ? -4.040 -20.312 -1.386 1.00 96.62 176 MET A O 1
ATOM 1319 N N . LEU A 1 177 ? -3.733 -18.647 0.082 1.00 96.31 177 LEU A N 1
ATOM 1320 C CA . LEU A 1 177 ? -2.270 -18.644 -0.019 1.00 96.31 177 LEU A CA 1
ATOM 1321 C C . LEU A 1 177 ? -1.656 -19.985 0.405 1.00 96.31 177 LEU A C 1
ATOM 1323 O O . LEU A 1 177 ? -0.787 -20.516 -0.287 1.00 96.31 177 LEU A O 1
ATOM 1327 N N . PHE A 1 178 ? -2.172 -20.594 1.478 1.00 96.31 178 PHE A N 1
ATOM 1328 C CA . PHE A 1 178 ? -1.734 -21.920 1.911 1.00 96.31 178 PHE A CA 1
ATOM 1329 C C . PHE A 1 178 ? -2.054 -23.006 0.875 1.00 96.31 178 PHE A C 1
ATOM 1331 O O . PHE A 1 178 ? -1.254 -23.919 0.681 1.00 96.31 178 PHE A O 1
ATOM 1338 N N . ARG A 1 179 ? -3.179 -22.910 0.151 1.00 95.38 179 ARG A N 1
ATOM 1339 C CA . ARG A 1 179 ? -3.507 -23.853 -0.935 1.00 95.38 179 ARG A CA 1
ATOM 1340 C C . ARG A 1 179 ? -2.418 -23.885 -2.007 1.00 95.38 179 ARG A C 1
ATOM 1342 O O . ARG A 1 179 ? -2.087 -24.964 -2.480 1.00 95.38 179 ARG A O 1
ATOM 1349 N N . TYR A 1 180 ? -1.832 -22.732 -2.320 1.00 93.25 180 TYR A N 1
ATOM 1350 C CA . TYR A 1 180 ? -0.736 -22.603 -3.281 1.00 93.25 180 TYR A CA 1
ATOM 1351 C C . TYR A 1 180 ? 0.654 -22.770 -2.654 1.00 93.25 180 TYR A C 1
ATOM 1353 O O . TYR A 1 180 ? 1.639 -22.473 -3.316 1.00 93.25 180 TYR A O 1
ATOM 1361 N N . GLN A 1 181 ? 0.770 -23.209 -1.394 1.00 92.25 181 GLN A N 1
ATOM 1362 C CA . GLN A 1 181 ? 2.043 -23.553 -0.735 1.00 92.25 181 GLN A CA 1
ATOM 1363 C C . GLN A 1 181 ? 3.158 -22.484 -0.869 1.00 92.25 181 GLN A C 1
ATOM 1365 O O . GLN A 1 181 ? 4.344 -22.801 -0.833 1.00 92.25 181 GLN A O 1
ATOM 1370 N N . GLY A 1 182 ? 2.794 -21.202 -1.001 1.00 89.00 182 GLY A N 1
ATOM 1371 C CA . GLY A 1 182 ? 3.742 -20.093 -1.164 1.00 89.00 182 GLY A CA 1
ATOM 1372 C C . GLY A 1 182 ? 4.233 -19.806 -2.587 1.00 89.00 182 GLY A C 1
ATOM 1373 O O . GLY A 1 182 ? 5.109 -18.958 -2.738 1.00 89.00 182 GLY A O 1
ATOM 1374 N N . TYR A 1 183 ? 3.685 -20.452 -3.625 1.00 90.00 183 TYR A N 1
ATOM 1375 C CA . TYR A 1 183 ? 3.969 -20.086 -5.022 1.00 90.00 183 TYR A CA 1
ATOM 1376 C C . TYR A 1 183 ? 3.446 -18.686 -5.375 1.00 90.00 183 TYR A C 1
ATOM 1378 O O . TYR A 1 183 ? 4.065 -17.983 -6.168 1.00 90.00 183 TYR A O 1
ATOM 1386 N N . ILE A 1 184 ? 2.339 -18.267 -4.754 1.00 93.38 184 ILE A N 1
ATOM 1387 C CA . ILE A 1 184 ? 1.816 -16.902 -4.865 1.00 93.38 184 ILE A CA 1
ATOM 1388 C C . ILE A 1 184 ? 2.617 -15.998 -3.925 1.00 93.38 184 ILE A C 1
ATOM 1390 O O . ILE A 1 184 ? 2.513 -16.107 -2.702 1.00 93.38 184 ILE A O 1
ATOM 1394 N N . GLY A 1 185 ? 3.402 -15.083 -4.493 1.00 92.62 185 GLY A N 1
ATOM 1395 C CA . GLY A 1 185 ? 4.342 -14.215 -3.783 1.00 92.62 185 GLY A CA 1
ATOM 1396 C C . GLY A 1 185 ? 3.707 -12.969 -3.163 1.00 92.62 185 GLY A C 1
ATOM 1397 O O . GLY A 1 185 ? 4.308 -11.895 -3.230 1.00 92.62 185 GLY A O 1
ATOM 1398 N N . ALA A 1 186 ? 2.508 -13.093 -2.591 1.00 95.19 186 ALA A N 1
ATOM 1399 C CA . ALA A 1 186 ? 1.755 -11.981 -2.019 1.00 95.19 186 ALA A CA 1
ATOM 1400 C C . ALA A 1 186 ? 2.017 -11.848 -0.511 1.00 95.19 186 ALA A C 1
ATOM 1402 O O . ALA A 1 186 ? 1.605 -12.689 0.289 1.00 95.19 186 ALA A O 1
ATOM 1403 N N . ALA A 1 187 ? 2.693 -10.770 -0.124 1.00 96.75 187 ALA A N 1
ATOM 1404 C CA . ALA A 1 187 ? 2.816 -10.330 1.258 1.00 96.75 187 ALA A CA 1
ATOM 1405 C C . ALA A 1 187 ? 1.795 -9.218 1.504 1.00 96.75 187 ALA A C 1
ATOM 1407 O O . ALA A 1 187 ? 1.813 -8.200 0.815 1.00 96.75 187 ALA A O 1
ATOM 1408 N N . LEU A 1 188 ? 0.895 -9.412 2.463 1.00 98.06 188 LEU A N 1
ATOM 1409 C CA . LEU A 1 188 ? -0.265 -8.545 2.633 1.00 98.06 188 LEU A CA 1
ATOM 1410 C C . LEU A 1 188 ? -0.331 -7.983 4.052 1.00 98.06 188 LEU A C 1
ATOM 1412 O O . LEU A 1 188 ? -0.124 -8.702 5.029 1.00 98.06 188 LEU A O 1
ATOM 1416 N N . VAL A 1 189 ? -0.677 -6.704 4.161 1.00 98.44 189 VAL A N 1
ATOM 1417 C CA . VAL A 1 189 ? -1.093 -6.078 5.420 1.00 98.44 189 VAL A CA 1
ATOM 1418 C C . VAL A 1 189 ? -2.584 -5.802 5.314 1.00 98.44 189 VAL A C 1
ATOM 1420 O O . VAL A 1 189 ? -3.010 -5.003 4.486 1.00 98.44 189 VAL A O 1
ATOM 1423 N N . LEU A 1 190 ? -3.390 -6.495 6.110 1.00 98.56 190 LEU A N 1
ATOM 1424 C CA . LEU A 1 190 ? -4.845 -6.382 6.106 1.00 98.56 190 LEU A CA 1
ATOM 1425 C C . LEU A 1 190 ? -5.290 -5.569 7.321 1.00 98.56 190 LEU A C 1
ATOM 1427 O O . LEU A 1 190 ? -5.079 -5.994 8.457 1.00 98.56 190 LEU A O 1
ATOM 1431 N N . GLY A 1 191 ? -5.939 -4.433 7.080 1.00 98.06 191 GLY A N 1
ATOM 1432 C CA . GLY A 1 191 ? -6.461 -3.559 8.124 1.00 98.06 191 GLY A CA 1
ATOM 1433 C C . GLY A 1 191 ? -7.938 -3.263 7.903 1.00 98.06 191 GLY A C 1
ATOM 1434 O O . GLY A 1 191 ? -8.373 -2.972 6.791 1.00 98.06 191 GLY A O 1
ATOM 1435 N N . GLY A 1 192 ? -8.725 -3.318 8.968 1.00 97.69 192 GLY A N 1
ATOM 1436 C CA . GLY A 1 192 ? -10.098 -2.838 8.926 1.00 97.69 192 GLY A CA 1
ATOM 1437 C C . GLY A 1 192 ? -10.687 -2.620 10.308 1.00 97.69 192 GLY A C 1
ATOM 1438 O O . GLY A 1 192 ? -10.143 -3.072 11.319 1.00 97.69 192 GLY A O 1
ATOM 1439 N N . VAL A 1 193 ? -11.827 -1.941 10.335 1.00 97.56 193 VAL A N 1
ATOM 1440 C CA . VAL A 1 193 ? -12.591 -1.694 11.558 1.00 97.56 193 VAL A CA 1
ATOM 1441 C C . VAL A 1 193 ? -13.907 -2.447 11.454 1.00 97.56 193 VAL A C 1
ATOM 1443 O O . VAL A 1 193 ? -14.685 -2.248 10.522 1.00 97.56 193 VAL A O 1
ATOM 1446 N N . ASP A 1 194 ? -14.156 -3.352 12.394 1.00 95.19 194 ASP A N 1
ATOM 1447 C CA . ASP A 1 194 ? -15.417 -4.081 12.477 1.00 95.19 194 ASP A CA 1
ATOM 1448 C C . ASP A 1 194 ? -16.164 -3.777 13.781 1.00 95.19 194 ASP A C 1
ATOM 1450 O O . ASP A 1 194 ? -15.744 -2.960 14.601 1.00 95.19 194 ASP A O 1
ATOM 1454 N N . VAL A 1 195 ? -17.304 -4.443 13.976 1.00 95.00 195 VAL A N 1
ATOM 1455 C CA . VAL A 1 195 ? -18.151 -4.278 15.169 1.00 95.00 195 VAL A CA 1
ATOM 1456 C C . VAL A 1 195 ? -17.428 -4.584 16.486 1.00 95.00 195 VAL A C 1
ATOM 1458 O O . VAL A 1 195 ? -17.862 -4.120 17.534 1.00 95.00 195 VAL A O 1
ATOM 1461 N N . THR A 1 196 ? -16.347 -5.367 16.449 1.00 95.06 196 THR A N 1
ATOM 1462 C CA . THR A 1 196 ? -15.533 -5.699 17.628 1.00 95.06 196 THR A CA 1
ATOM 1463 C C . THR A 1 196 ? -14.355 -4.746 17.827 1.00 95.06 196 THR A C 1
ATOM 1465 O O . THR A 1 196 ? -13.762 -4.754 18.900 1.00 95.06 196 THR A O 1
ATOM 1468 N N . GLY A 1 197 ? -14.038 -3.907 16.837 1.00 95.69 197 GLY A N 1
ATOM 1469 C CA . GLY A 1 197 ? -12.983 -2.901 16.909 1.00 95.69 197 GLY A CA 1
ATOM 1470 C C . GLY A 1 197 ? -12.033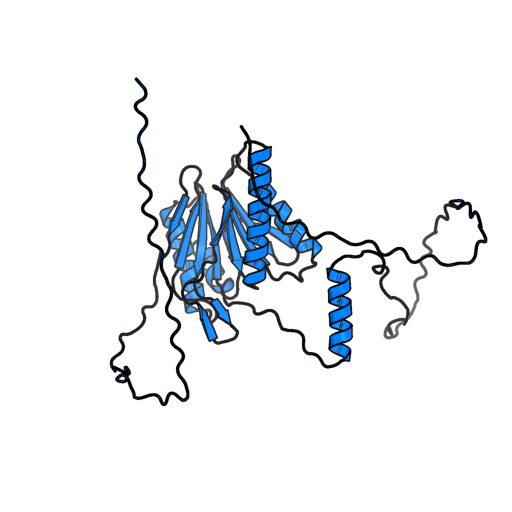 -2.923 15.706 1.00 95.69 197 GLY A C 1
ATOM 1471 O O . GLY A 1 197 ? -12.311 -3.581 14.698 1.00 95.69 197 GLY A O 1
ATOM 1472 N N . PRO A 1 198 ? -10.915 -2.182 15.791 1.00 97.25 198 PRO A N 1
ATOM 1473 C CA . PRO A 1 198 ? -9.862 -2.226 14.787 1.00 97.25 198 PRO A CA 1
ATOM 1474 C C . PRO A 1 198 ? -9.090 -3.550 14.865 1.00 97.25 198 PRO A C 1
ATOM 1476 O O . PRO A 1 198 ? -8.678 -3.991 15.941 1.00 97.25 198 PRO A O 1
ATOM 1479 N N . HIS A 1 199 ? -8.855 -4.180 13.713 1.00 97.81 199 HIS A N 1
ATOM 1480 C CA . HIS A 1 199 ? -7.956 -5.329 13.600 1.00 97.81 199 HIS A CA 1
ATOM 1481 C C . HIS A 1 199 ? -6.961 -5.138 12.466 1.00 97.81 199 HIS A C 1
ATOM 1483 O O . HIS A 1 199 ? -7.347 -4.879 11.325 1.00 97.81 199 HIS A O 1
ATOM 1489 N N . LEU A 1 200 ? -5.690 -5.352 12.787 1.00 98.38 200 LEU A N 1
ATOM 1490 C CA . LEU A 1 200 ? -4.579 -5.307 11.853 1.00 98.38 200 LEU A CA 1
ATOM 1491 C C . LEU A 1 200 ? -3.895 -6.676 11.819 1.00 98.38 200 LEU A C 1
ATOM 1493 O O . LEU A 1 200 ? -3.596 -7.259 12.865 1.00 98.38 200 LEU A O 1
ATOM 1497 N N . TYR A 1 201 ? -3.686 -7.194 10.612 1.00 98.56 201 TYR A N 1
ATOM 1498 C CA . TYR A 1 201 ? -3.047 -8.480 10.370 1.00 98.56 201 TYR A CA 1
ATOM 1499 C C . TYR A 1 201 ? -1.914 -8.341 9.356 1.00 98.56 201 TYR A C 1
ATOM 1501 O O . TYR A 1 201 ? -2.074 -7.678 8.330 1.00 98.56 201 TYR A O 1
ATOM 1509 N N . SER A 1 202 ? -0.806 -9.033 9.598 1.00 97.94 202 SER A N 1
ATOM 1510 C CA . SER A 1 202 ? 0.177 -9.359 8.564 1.00 97.94 202 SER A CA 1
ATOM 1511 C C . SER A 1 202 ? -0.087 -10.774 8.056 1.00 97.94 202 SER A C 1
ATOM 1513 O O . SER A 1 202 ? -0.370 -11.690 8.829 1.00 97.94 202 SER A O 1
ATOM 1515 N N . ILE A 1 203 ? -0.036 -10.954 6.739 1.00 98.19 203 ILE A N 1
ATOM 1516 C CA . ILE A 1 203 ? -0.247 -12.239 6.074 1.00 98.19 203 ILE A CA 1
ATOM 1517 C C . ILE A 1 203 ? 0.947 -12.477 5.158 1.00 98.19 203 ILE A C 1
ATOM 1519 O O . ILE A 1 203 ? 1.181 -11.732 4.202 1.00 98.19 203 ILE A O 1
ATOM 1523 N N . TYR A 1 204 ? 1.710 -13.521 5.457 1.00 97.25 204 TYR A N 1
ATOM 1524 C CA . TYR A 1 204 ? 2.874 -13.898 4.665 1.00 97.25 204 TYR A CA 1
ATOM 1525 C C . TYR A 1 204 ? 2.469 -14.816 3.498 1.00 97.25 204 TYR A C 1
ATOM 1527 O O . TYR A 1 204 ? 1.457 -15.517 3.596 1.00 97.25 204 TYR A O 1
ATOM 1535 N N . PRO A 1 205 ? 3.283 -14.900 2.426 1.00 95.62 205 PRO A N 1
ATOM 1536 C CA . PRO A 1 205 ? 2.971 -15.692 1.228 1.00 95.62 205 PRO A CA 1
ATOM 1537 C C . PRO A 1 205 ? 2.640 -17.171 1.484 1.00 95.62 205 PRO A C 1
ATOM 1539 O O . PRO A 1 205 ? 1.888 -17.784 0.735 1.00 95.62 205 PRO A O 1
ATOM 1542 N N . HIS A 1 206 ? 3.166 -17.760 2.562 1.00 94.62 206 HIS A N 1
ATOM 1543 C CA . HIS A 1 206 ? 2.909 -19.159 2.929 1.00 94.62 206 HIS A CA 1
ATOM 1544 C C . HIS A 1 206 ? 1.575 -19.374 3.669 1.00 94.62 206 HIS A C 1
ATOM 1546 O O . HIS A 1 206 ? 1.231 -20.506 4.004 1.00 94.62 206 HIS A O 1
ATOM 1552 N N . GLY A 1 207 ? 0.823 -18.304 3.947 1.00 93.19 207 GLY A N 1
ATOM 1553 C CA . GLY A 1 207 ? -0.448 -18.349 4.669 1.00 93.19 207 GLY A CA 1
ATOM 1554 C C . GLY A 1 207 ? -0.327 -18.262 6.196 1.00 93.19 207 GLY A C 1
ATOM 1555 O O . GLY A 1 207 ? -1.332 -18.448 6.885 1.00 93.19 207 GLY A O 1
ATOM 1556 N N . SER A 1 208 ? 0.857 -17.977 6.750 1.00 97.19 208 SER A N 1
ATOM 1557 C CA . SER A 1 208 ? 0.974 -17.599 8.165 1.00 97.19 208 SER A CA 1
ATOM 1558 C C . SER A 1 208 ? 0.403 -16.198 8.386 1.00 97.19 208 SER A C 1
ATOM 1560 O O . SER A 1 208 ? 0.493 -15.332 7.512 1.00 97.19 208 SER A O 1
ATOM 1562 N N . THR A 1 209 ? -0.224 -15.995 9.544 1.00 97.94 209 THR A N 1
ATOM 1563 C CA . THR A 1 209 ? -0.941 -14.757 9.861 1.00 97.94 209 THR A CA 1
ATOM 1564 C C . THR A 1 209 ? -0.682 -14.342 11.294 1.00 97.94 209 THR A C 1
ATOM 1566 O O . THR A 1 209 ? -0.960 -15.142 12.190 1.00 97.94 209 THR A O 1
ATOM 1569 N N . ASP A 1 210 ? -0.301 -13.088 11.502 1.00 97.94 210 ASP A N 1
ATOM 1570 C CA . ASP A 1 210 ? -0.090 -12.520 12.831 1.00 97.94 210 ASP A CA 1
ATOM 1571 C C . ASP A 1 210 ? -1.030 -11.337 13.055 1.00 97.94 210 ASP A C 1
ATOM 1573 O O . ASP A 1 210 ? -1.347 -10.589 12.129 1.00 97.94 210 ASP A O 1
ATOM 1577 N N . LYS A 1 211 ? -1.518 -11.190 14.291 1.00 97.88 211 LYS A N 1
ATOM 1578 C CA . LYS A 1 211 ? -2.346 -10.056 14.717 1.00 97.88 211 LYS A CA 1
ATOM 1579 C C . LYS A 1 211 ? -1.510 -9.177 15.633 1.00 97.88 211 LYS A C 1
ATOM 1581 O O . LYS A 1 211 ? -1.152 -9.620 16.722 1.00 97.88 211 LYS A O 1
ATOM 1586 N N . LEU A 1 212 ? -1.218 -7.957 15.201 1.00 97.44 212 LEU A N 1
ATOM 1587 C CA . LEU A 1 212 ? -0.268 -7.070 15.872 1.00 97.44 212 LEU A CA 1
ATOM 1588 C C . LEU A 1 212 ? -0.793 -5.624 15.890 1.00 97.44 212 LEU A C 1
ATOM 1590 O O . LEU A 1 212 ? -1.582 -5.260 15.016 1.00 97.44 212 LEU A O 1
ATOM 1594 N N . PRO A 1 213 ? -0.381 -4.797 16.870 1.00 97.50 213 PRO A N 1
ATOM 1595 C CA . PRO A 1 213 ? -0.779 -3.389 16.942 1.00 97.50 213 PRO A CA 1
ATOM 1596 C C . PRO A 1 213 ? -0.149 -2.534 15.833 1.00 97.50 213 PRO A C 1
ATOM 1598 O O . PRO A 1 213 ? -0.739 -1.544 15.416 1.00 97.50 213 PRO A O 1
ATOM 1601 N N . TYR A 1 214 ? 1.015 -2.925 15.321 1.00 98.12 214 TYR A N 1
ATOM 1602 C CA . TYR A 1 214 ? 1.661 -2.329 14.157 1.00 98.12 214 TYR A CA 1
ATOM 1603 C C . TYR A 1 214 ? 2.377 -3.416 13.360 1.00 98.12 214 TYR A C 1
ATOM 1605 O O . TYR A 1 214 ? 2.811 -4.425 13.917 1.00 98.12 214 TYR A O 1
ATOM 1613 N N . VAL A 1 215 ? 2.477 -3.229 12.045 1.00 98.19 215 VAL A N 1
ATOM 1614 C CA . VAL A 1 215 ? 3.153 -4.169 11.142 1.00 98.19 215 VAL A CA 1
ATOM 1615 C C . VAL A 1 215 ? 3.858 -3.428 10.015 1.00 98.19 215 VAL A C 1
ATOM 1617 O O . VAL A 1 215 ? 3.394 -2.381 9.562 1.00 98.19 215 VAL A O 1
ATOM 1620 N N . THR A 1 216 ? 4.947 -4.005 9.514 1.00 98.12 216 THR A N 1
ATOM 1621 C CA . THR A 1 216 ? 5.631 -3.550 8.300 1.00 98.12 216 THR A CA 1
ATOM 1622 C C . THR A 1 216 ? 5.909 -4.737 7.388 1.00 98.12 216 THR A C 1
ATOM 1624 O O . THR A 1 216 ? 6.178 -5.842 7.857 1.00 98.12 216 THR A O 1
ATOM 1627 N N . MET A 1 217 ? 5.821 -4.527 6.075 1.00 97.25 217 MET A N 1
ATOM 1628 C CA . MET A 1 217 ? 6.127 -5.539 5.060 1.00 97.25 217 MET A CA 1
ATOM 1629 C C . MET A 1 217 ? 6.792 -4.887 3.837 1.00 97.25 217 MET A C 1
ATOM 1631 O O . MET A 1 217 ? 6.687 -3.679 3.617 1.00 97.25 217 MET A O 1
ATOM 1635 N N . GLY A 1 218 ? 7.490 -5.698 3.039 1.00 95.62 218 GLY A N 1
ATOM 1636 C CA . GLY A 1 218 ? 8.236 -5.249 1.858 1.00 95.62 218 GLY A CA 1
ATOM 1637 C C . GLY A 1 218 ? 9.752 -5.144 2.080 1.00 95.62 218 GLY A C 1
ATOM 1638 O O . GLY A 1 218 ? 10.272 -5.592 3.099 1.00 95.62 218 GLY A O 1
ATOM 1639 N N . SER A 1 219 ? 10.475 -4.594 1.103 1.00 95.06 219 SER A N 1
ATOM 1640 C CA . SER A 1 219 ? 11.940 -4.466 1.127 1.00 95.06 219 SER A CA 1
ATOM 1641 C C . SER A 1 219 ? 12.431 -3.448 2.158 1.00 95.06 219 SER A C 1
ATOM 1643 O O . SER A 1 219 ? 13.386 -3.732 2.874 1.00 95.06 219 SER A O 1
ATOM 1645 N N . GLY A 1 220 ? 11.754 -2.304 2.299 1.00 95.81 220 GLY A N 1
ATOM 1646 C CA . GLY A 1 220 ? 12.092 -1.283 3.302 1.00 95.81 220 GLY A CA 1
ATOM 1647 C C . GLY A 1 220 ? 11.427 -1.493 4.668 1.00 95.81 220 GLY A C 1
ATOM 1648 O O . GLY A 1 220 ? 11.451 -0.597 5.512 1.00 95.81 220 GLY A O 1
ATOM 1649 N N . ALA A 1 221 ? 10.847 -2.674 4.915 1.00 96.12 221 ALA A N 1
ATOM 1650 C CA . ALA A 1 221 ? 10.108 -2.980 6.142 1.00 96.12 221 ALA A CA 1
ATOM 1651 C C . ALA A 1 221 ? 10.942 -2.818 7.421 1.00 96.12 221 ALA A C 1
ATOM 1653 O O . ALA A 1 221 ? 10.410 -2.389 8.443 1.00 96.12 221 ALA A O 1
ATOM 1654 N N . LEU A 1 222 ? 12.241 -3.134 7.367 1.00 97.50 222 LEU A N 1
ATOM 1655 C CA . LEU A 1 222 ? 13.141 -3.041 8.522 1.00 97.50 222 LEU A CA 1
ATOM 1656 C C . LEU A 1 222 ? 13.400 -1.588 8.940 1.00 97.50 222 LEU A C 1
ATOM 1658 O O . LEU A 1 222 ? 13.389 -1.284 10.129 1.00 97.50 222 LEU A O 1
ATOM 1662 N N . ALA A 1 223 ? 13.571 -0.681 7.973 1.00 97.69 223 ALA A N 1
ATOM 1663 C CA . ALA A 1 223 ? 13.733 0.746 8.253 1.00 97.69 223 ALA A CA 1
ATOM 1664 C C . ALA A 1 223 ? 12.448 1.346 8.843 1.00 97.69 223 ALA A C 1
ATOM 1666 O O . ALA A 1 223 ? 12.504 2.112 9.802 1.00 97.69 223 ALA A O 1
ATOM 1667 N N . ALA A 1 224 ? 11.288 0.948 8.312 1.00 98.00 224 ALA A N 1
ATOM 1668 C CA . ALA A 1 224 ? 9.995 1.341 8.863 1.00 98.00 224 ALA A CA 1
ATOM 1669 C C . ALA A 1 224 ? 9.782 0.793 10.288 1.00 98.00 224 ALA A C 1
ATOM 1671 O O . ALA A 1 224 ? 9.290 1.513 11.153 1.00 98.00 224 ALA A O 1
ATOM 1672 N N . MET A 1 225 ? 10.195 -0.453 10.551 1.00 98.38 225 MET A N 1
ATOM 1673 C CA . MET A 1 225 ? 10.057 -1.078 11.870 1.00 98.38 225 MET A CA 1
ATOM 1674 C C . MET A 1 225 ? 10.885 -0.354 12.934 1.00 98.38 225 MET A C 1
ATOM 1676 O O . MET A 1 225 ? 10.395 -0.139 14.035 1.00 98.38 225 MET A O 1
ATOM 1680 N N . ALA A 1 226 ? 12.100 0.090 12.598 1.00 98.38 226 ALA A N 1
ATOM 1681 C CA . ALA A 1 226 ? 12.942 0.846 13.525 1.00 98.38 226 ALA A CA 1
ATOM 1682 C C . ALA A 1 226 ? 12.262 2.134 14.028 1.00 98.38 226 ALA A C 1
ATOM 1684 O O . ALA A 1 226 ? 12.394 2.486 15.195 1.00 98.38 226 ALA A O 1
ATOM 1685 N N . VAL A 1 227 ? 11.496 2.814 13.166 1.00 98.31 227 VAL A N 1
ATOM 1686 C CA . VAL A 1 227 ? 10.731 4.012 13.548 1.00 98.31 227 VAL A CA 1
ATOM 1687 C C . VAL A 1 227 ? 9.545 3.661 14.444 1.00 98.31 227 VAL A C 1
ATOM 1689 O O . VAL A 1 227 ? 9.261 4.395 15.389 1.00 98.31 227 VAL A O 1
ATOM 1692 N N . PHE A 1 228 ? 8.847 2.559 14.157 1.00 98.19 228 PHE A N 1
ATOM 1693 C CA . PHE A 1 228 ? 7.753 2.107 15.013 1.00 98.19 228 PHE A CA 1
ATOM 1694 C C . PHE A 1 228 ? 8.248 1.719 16.405 1.00 98.19 228 PHE A C 1
ATOM 1696 O O . PHE A 1 228 ? 7.687 2.207 17.375 1.00 98.19 228 PHE A O 1
ATOM 1703 N N . GLU A 1 229 ? 9.317 0.936 16.520 1.00 98.19 229 GLU A N 1
ATOM 1704 C CA . GLU A 1 229 ? 9.858 0.530 17.826 1.00 98.19 229 GLU A CA 1
ATOM 1705 C C . GLU A 1 229 ? 10.340 1.718 18.681 1.00 98.19 229 GLU A C 1
ATOM 1707 O O . GLU A 1 229 ? 10.217 1.684 19.900 1.00 98.19 229 GLU A O 1
ATOM 1712 N N . ASP A 1 230 ? 10.850 2.787 18.061 1.00 98.00 230 ASP A N 1
ATOM 1713 C CA . ASP A 1 230 ? 11.311 3.987 18.777 1.00 98.00 230 ASP A CA 1
ATOM 1714 C C . ASP A 1 230 ? 10.156 4.884 19.260 1.00 98.00 230 ASP A C 1
ATOM 1716 O O . ASP A 1 230 ? 10.184 5.410 20.373 1.00 98.00 230 ASP A O 1
ATOM 1720 N N . LYS A 1 231 ? 9.129 5.081 18.421 1.00 97.38 231 LYS A N 1
ATOM 1721 C CA . LYS A 1 231 ? 8.128 6.145 18.621 1.00 97.38 231 LYS A CA 1
ATOM 1722 C C . LYS A 1 231 ? 6.710 5.662 18.921 1.00 97.38 231 LYS A C 1
ATOM 1724 O O . LYS A 1 231 ? 5.864 6.490 19.265 1.00 97.38 231 LYS A O 1
ATOM 1729 N N . PHE A 1 232 ? 6.411 4.374 18.755 1.00 97.75 232 PHE A N 1
ATOM 1730 C CA . PHE A 1 232 ? 5.062 3.850 18.953 1.00 97.75 232 PHE A CA 1
ATOM 1731 C C . PHE A 1 232 ? 4.612 3.987 20.410 1.00 97.75 232 PHE A C 1
ATOM 1733 O O . PHE A 1 232 ? 5.348 3.689 21.351 1.00 97.75 232 PHE A O 1
ATOM 1740 N N . LYS A 1 233 ? 3.352 4.385 20.587 1.00 96.38 233 LYS A N 1
ATOM 1741 C CA . LYS A 1 233 ? 2.659 4.358 21.873 1.00 96.38 233 LYS A CA 1
ATOM 1742 C C . LYS A 1 233 ? 1.304 3.675 21.698 1.00 96.38 233 LYS A C 1
ATOM 1744 O O . LYS A 1 233 ? 0.679 3.826 20.647 1.00 96.38 233 LYS A O 1
ATOM 1749 N N . PRO A 1 234 ? 0.820 2.936 22.706 1.00 95.25 234 PRO A N 1
ATOM 1750 C CA . PRO A 1 234 ? -0.555 2.459 22.688 1.00 95.25 234 PRO A CA 1
ATOM 1751 C C . PRO A 1 234 ? -1.530 3.646 22.702 1.00 95.25 234 PRO A C 1
ATOM 1753 O O . PRO A 1 234 ? -1.229 4.694 23.268 1.00 95.25 234 PRO A O 1
ATOM 1756 N N . ASP A 1 235 ? -2.696 3.463 22.080 1.00 94.69 235 ASP A N 1
ATOM 1757 C CA . ASP A 1 235 ? -3.825 4.405 22.110 1.00 94.69 235 ASP A CA 1
ATOM 1758 C C . ASP A 1 235 ? -3.515 5.841 21.639 1.00 94.69 235 ASP A C 1
ATOM 1760 O O . ASP A 1 235 ? -4.088 6.807 22.142 1.00 94.69 235 ASP A O 1
ATOM 1764 N N . MET A 1 236 ? -2.641 5.985 20.636 1.00 96.06 236 MET A N 1
ATOM 1765 C CA . MET A 1 236 ? -2.369 7.274 19.983 1.00 96.06 236 MET A CA 1
ATOM 1766 C C . MET A 1 236 ? -3.628 7.901 19.368 1.00 96.06 236 MET A C 1
ATOM 1768 O O . MET A 1 236 ? -4.561 7.209 18.941 1.00 96.06 236 MET A O 1
ATOM 1772 N N . GLU A 1 237 ? -3.605 9.228 19.26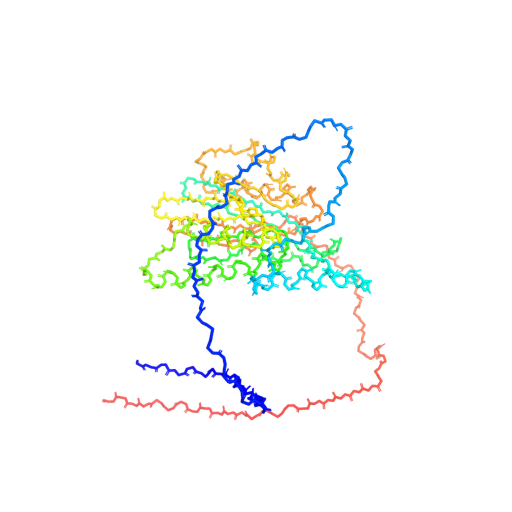5 1.00 97.44 237 GLU A N 1
ATOM 1773 C CA . GLU A 1 237 ? -4.606 10.010 18.539 1.00 97.44 237 GLU A CA 1
ATOM 1774 C C . GLU A 1 237 ? -4.375 9.927 17.013 1.00 97.44 237 GLU A C 1
ATOM 1776 O O . GLU A 1 237 ? -3.273 9.621 16.547 1.00 97.44 237 GLU A O 1
ATOM 1781 N N . GLU A 1 238 ? -5.412 10.205 16.212 1.00 96.19 238 GLU A N 1
ATOM 1782 C CA . GLU A 1 238 ? -5.394 10.009 14.747 1.00 96.19 238 GLU A CA 1
ATOM 1783 C C . GLU A 1 238 ? -4.224 10.730 14.051 1.00 96.19 238 GLU A C 1
ATOM 1785 O O . GLU A 1 238 ? -3.522 10.137 13.229 1.00 96.19 238 GLU A O 1
ATOM 1790 N N . GLU A 1 239 ? -3.976 11.999 14.385 1.00 97.06 239 GLU A N 1
ATOM 1791 C CA . GLU A 1 239 ? -2.903 12.780 13.755 1.00 97.06 239 GLU A CA 1
ATOM 1792 C C . GLU A 1 239 ? -1.499 12.307 14.165 1.00 97.06 239 GLU A C 1
ATOM 1794 O O . GLU A 1 239 ? -0.597 12.296 13.324 1.00 97.06 239 GLU A O 1
ATOM 1799 N N . GLU A 1 240 ? -1.309 11.855 15.411 1.00 97.56 240 GLU A N 1
ATOM 1800 C CA . GLU A 1 240 ? -0.037 11.263 15.862 1.00 97.56 240 GLU A CA 1
ATOM 1801 C C . GLU A 1 240 ? 0.233 9.957 15.099 1.00 97.56 240 GLU A C 1
ATOM 1803 O O . GLU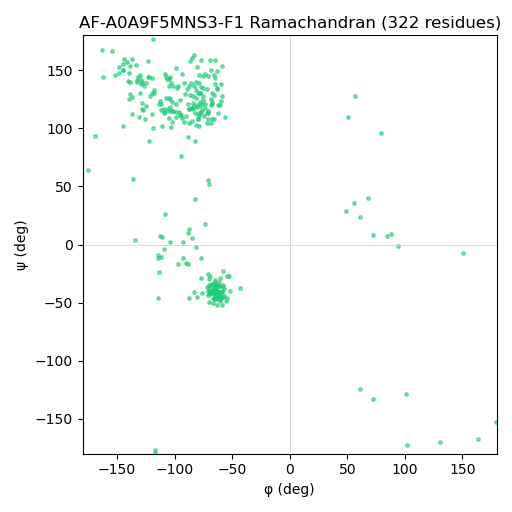 A 1 240 ? 1.330 9.756 14.573 1.00 97.56 240 GLU A O 1
ATOM 1808 N N . ALA A 1 241 ? -0.795 9.120 14.920 1.00 97.75 241 ALA A N 1
ATOM 1809 C CA . ALA A 1 241 ? -0.698 7.886 14.144 1.00 97.75 241 ALA A CA 1
ATOM 1810 C C . ALA A 1 241 ? -0.383 8.144 12.657 1.00 97.75 241 ALA A C 1
ATOM 1812 O O . ALA A 1 241 ? 0.476 7.471 12.079 1.00 97.75 241 ALA A O 1
ATOM 1813 N N . LYS A 1 242 ? -1.015 9.147 12.029 1.00 98.00 242 LYS A N 1
ATOM 1814 C CA . LYS A 1 242 ? -0.721 9.548 10.637 1.00 98.00 242 LYS A CA 1
ATOM 1815 C C . LYS A 1 242 ? 0.728 9.997 10.470 1.00 98.00 242 LYS A C 1
ATOM 1817 O O . LYS A 1 242 ? 1.393 9.587 9.515 1.00 98.00 242 LYS A O 1
ATOM 1822 N N . GLN A 1 243 ? 1.231 10.809 11.400 1.00 97.94 243 GLN A N 1
ATOM 1823 C CA . GLN A 1 243 ? 2.620 11.266 11.382 1.00 97.94 243 GLN A CA 1
ATOM 1824 C C . GLN A 1 243 ? 3.602 10.112 11.588 1.00 97.94 243 GLN A C 1
ATOM 1826 O O . GLN A 1 243 ? 4.589 10.032 10.856 1.00 97.94 243 GLN A O 1
ATOM 1831 N N . LEU A 1 244 ? 3.305 9.192 12.510 1.00 98.19 244 LEU A N 1
ATOM 1832 C CA . LEU A 1 244 ? 4.136 8.019 12.766 1.00 98.19 244 LEU A CA 1
ATOM 1833 C C . LEU A 1 244 ? 4.258 7.126 11.522 1.00 98.19 244 LEU A C 1
ATOM 1835 O O . LEU A 1 244 ? 5.364 6.747 11.138 1.00 98.19 244 LEU A O 1
ATOM 1839 N N . VAL A 1 245 ? 3.142 6.832 10.846 1.00 98.25 245 VAL A N 1
ATOM 1840 C CA . VAL A 1 245 ? 3.165 6.036 9.606 1.00 98.25 245 VAL A CA 1
ATOM 1841 C C . VAL A 1 245 ? 3.906 6.779 8.495 1.00 98.25 245 VAL A C 1
ATOM 1843 O O . VAL A 1 245 ? 4.705 6.169 7.785 1.00 98.25 245 VAL A O 1
ATOM 1846 N N . ARG A 1 246 ? 3.716 8.099 8.359 1.00 97.81 246 ARG A N 1
ATOM 1847 C CA . ARG A 1 246 ? 4.475 8.908 7.391 1.00 97.81 246 ARG A CA 1
ATOM 1848 C C . ARG A 1 246 ? 5.980 8.845 7.652 1.00 97.81 246 ARG A C 1
ATOM 1850 O O . ARG A 1 246 ? 6.739 8.676 6.701 1.00 97.81 246 ARG A O 1
ATOM 1857 N N . ASP A 1 247 ? 6.409 8.990 8.905 1.00 98.06 247 ASP A N 1
ATOM 1858 C CA . ASP A 1 247 ? 7.815 8.873 9.310 1.00 98.06 247 ASP A CA 1
ATOM 1859 C C . ASP A 1 247 ? 8.371 7.481 8.970 1.00 98.06 247 ASP A C 1
ATOM 1861 O O . ASP A 1 247 ? 9.450 7.383 8.384 1.00 98.06 247 ASP A O 1
ATOM 1865 N N . ALA A 1 248 ? 7.621 6.416 9.270 1.00 98.31 248 ALA A N 1
ATOM 1866 C CA . ALA A 1 248 ? 8.031 5.037 9.009 1.00 98.31 248 ALA A CA 1
ATOM 1867 C C . ALA A 1 248 ? 8.193 4.750 7.504 1.00 98.31 248 ALA A C 1
ATOM 1869 O O . ALA A 1 248 ? 9.217 4.208 7.080 1.00 98.31 248 ALA A O 1
ATOM 1870 N N . ILE A 1 249 ? 7.232 5.168 6.671 1.00 98.31 249 ILE A N 1
ATOM 1871 C CA . ILE A 1 249 ? 7.348 5.022 5.211 1.00 98.31 249 ILE A CA 1
ATOM 1872 C C . ILE A 1 249 ? 8.475 5.906 4.664 1.00 98.31 249 ILE A C 1
ATOM 1874 O O . ILE A 1 249 ? 9.237 5.453 3.813 1.00 98.31 249 ILE A O 1
ATOM 1878 N N . ALA A 1 250 ? 8.640 7.135 5.164 1.00 98.00 250 ALA A N 1
ATOM 1879 C CA . ALA A 1 250 ? 9.736 8.012 4.750 1.00 98.00 250 ALA A CA 1
ATOM 1880 C C . ALA A 1 250 ? 11.110 7.397 5.065 1.00 98.00 250 ALA A C 1
ATOM 1882 O O . ALA A 1 250 ? 12.008 7.451 4.225 1.00 98.00 250 ALA A O 1
ATOM 1883 N N . ALA A 1 251 ? 11.267 6.756 6.227 1.00 98.06 251 ALA A N 1
ATOM 1884 C CA . ALA A 1 251 ? 12.480 6.015 6.560 1.00 98.06 251 ALA A CA 1
ATOM 1885 C C . ALA A 1 251 ? 12.735 4.869 5.567 1.00 98.06 251 ALA A C 1
ATOM 1887 O O . ALA A 1 251 ? 13.870 4.703 5.124 1.00 98.06 251 ALA A O 1
ATOM 1888 N N . GLY A 1 252 ? 11.695 4.140 5.147 1.00 97.62 252 GLY A N 1
ATOM 1889 C CA . GLY A 1 252 ? 11.798 3.166 4.056 1.00 97.62 252 GLY A CA 1
ATOM 1890 C C . GLY A 1 252 ? 12.236 3.802 2.732 1.00 97.62 252 GLY A C 1
ATOM 1891 O O . GLY A 1 252 ? 13.167 3.321 2.100 1.00 97.62 252 GLY A O 1
ATOM 1892 N N . ILE A 1 253 ? 11.642 4.933 2.343 1.00 97.44 253 ILE A N 1
ATOM 1893 C CA . ILE A 1 253 ? 11.964 5.653 1.096 1.00 97.44 253 ILE A CA 1
ATOM 1894 C C . ILE A 1 253 ? 13.435 6.088 1.024 1.00 97.44 253 ILE A C 1
ATOM 1896 O O . ILE A 1 253 ? 14.032 6.030 -0.050 1.00 97.44 253 ILE A O 1
ATOM 1900 N N . PHE A 1 254 ? 14.013 6.561 2.129 1.00 97.69 254 PHE A N 1
ATOM 1901 C CA . PHE A 1 254 ? 15.385 7.078 2.128 1.00 97.69 254 PHE A CA 1
ATOM 1902 C C . PHE A 1 254 ? 16.456 6.012 2.387 1.00 97.69 254 PHE A C 1
ATOM 1904 O O . PHE A 1 254 ? 17.619 6.260 2.076 1.00 97.69 254 PHE A O 1
ATOM 1911 N N . ASN A 1 255 ? 16.085 4.839 2.915 1.00 97.38 255 ASN A N 1
ATOM 1912 C CA . ASN A 1 255 ? 17.032 3.764 3.240 1.00 97.38 255 ASN A CA 1
ATOM 1913 C C . ASN A 1 255 ? 16.902 2.514 2.345 1.00 97.38 255 ASN A C 1
ATOM 1915 O O . ASN A 1 255 ? 17.781 1.656 2.390 1.00 97.38 255 ASN A O 1
ATOM 1919 N N . ASP A 1 256 ? 15.854 2.397 1.522 1.00 96.69 256 ASP A N 1
ATOM 1920 C CA . ASP A 1 256 ? 15.663 1.299 0.565 1.00 96.69 256 ASP A CA 1
ATOM 1921 C C . ASP A 1 256 ? 15.636 1.809 -0.886 1.00 96.69 256 ASP A C 1
ATOM 1923 O O . ASP A 1 256 ? 14.886 2.716 -1.236 1.00 96.69 256 ASP A O 1
ATOM 1927 N N . LEU A 1 257 ? 16.416 1.175 -1.768 1.00 95.56 257 LEU A N 1
ATOM 1928 C CA . LEU A 1 257 ? 16.481 1.522 -3.197 1.00 95.56 257 LEU A CA 1
ATOM 1929 C C . LEU A 1 257 ? 15.170 1.212 -3.929 1.00 95.56 257 LEU A C 1
ATOM 1931 O O . LEU A 1 257 ? 14.780 1.907 -4.876 1.00 95.56 257 LEU A O 1
ATOM 1935 N N . GLY A 1 258 ? 14.514 0.138 -3.491 1.00 93.81 258 GLY A N 1
ATOM 1936 C CA . GLY A 1 258 ? 13.278 -0.360 -4.064 1.00 93.81 258 GLY A CA 1
ATOM 1937 C C . GLY A 1 258 ? 12.070 0.531 -3.785 1.00 93.81 258 GLY A C 1
ATOM 1938 O O . GLY A 1 258 ? 11.129 0.548 -4.576 1.00 93.81 258 GLY A O 1
ATOM 1939 N N . SER A 1 259 ? 12.123 1.298 -2.700 1.00 95.94 259 SER A N 1
ATOM 1940 C CA . SER A 1 259 ? 11.035 2.151 -2.232 1.00 95.94 259 SER A CA 1
ATOM 1941 C C . SER A 1 259 ? 11.237 3.607 -2.656 1.00 95.94 259 SER A C 1
ATOM 1943 O O . SER A 1 259 ? 12.358 4.064 -2.888 1.00 95.94 259 SER A O 1
ATOM 1945 N N . GLY A 1 260 ? 10.154 4.367 -2.822 1.00 95.00 260 GLY A N 1
ATOM 1946 C CA . GLY A 1 260 ? 10.266 5.796 -3.116 1.00 95.00 260 GLY A CA 1
ATOM 1947 C C . GLY A 1 260 ? 9.018 6.479 -3.659 1.00 95.00 260 GLY A C 1
ATOM 1948 O O . GLY A 1 260 ? 7.927 5.919 -3.681 1.00 95.00 260 GLY A O 1
ATOM 1949 N N . SER A 1 261 ? 9.232 7.697 -4.165 1.00 95.88 261 SER A N 1
ATOM 1950 C CA . SER A 1 261 ? 8.195 8.593 -4.700 1.00 95.88 261 SER A CA 1
ATOM 1951 C C . SER A 1 261 ? 7.302 9.192 -3.604 1.00 95.88 261 SER A C 1
ATOM 1953 O O . SER A 1 261 ? 7.839 9.741 -2.646 1.00 95.88 261 SER A O 1
ATOM 1955 N N . ASN A 1 262 ? 5.978 9.177 -3.769 1.00 97.56 262 ASN A N 1
ATOM 1956 C CA . ASN A 1 262 ? 5.015 9.719 -2.811 1.00 97.56 262 ASN A CA 1
ATOM 1957 C C . ASN A 1 262 ? 4.670 8.697 -1.724 1.00 97.56 262 ASN A C 1
ATOM 1959 O O . ASN A 1 262 ? 4.833 7.491 -1.930 1.00 97.56 262 ASN A O 1
ATOM 1963 N N . ILE A 1 263 ? 4.135 9.208 -0.619 1.00 98.00 263 ILE A N 1
ATOM 1964 C CA . ILE A 1 263 ? 3.542 8.439 0.473 1.00 98.00 263 ILE A CA 1
ATOM 1965 C C . ILE A 1 263 ? 2.024 8.571 0.380 1.00 98.00 263 ILE A C 1
ATOM 1967 O O . ILE A 1 263 ? 1.500 9.692 0.389 1.00 98.00 263 ILE A O 1
ATOM 1971 N N . ASP A 1 264 ? 1.350 7.428 0.347 1.00 98.19 264 ASP A N 1
ATOM 1972 C CA . ASP A 1 264 ? -0.102 7.318 0.429 1.00 98.19 264 ASP A CA 1
ATOM 1973 C C . ASP A 1 264 ? -0.492 6.857 1.834 1.00 98.19 264 ASP A C 1
ATOM 1975 O O . ASP A 1 264 ? 0.161 5.978 2.406 1.00 98.19 264 ASP A O 1
ATOM 1979 N N . LEU A 1 265 ? -1.560 7.441 2.380 1.00 98.25 265 LEU A N 1
ATOM 1980 C CA . LEU A 1 265 ? -2.142 7.034 3.658 1.00 98.25 265 LEU A CA 1
ATOM 1981 C C . LEU A 1 265 ? -3.615 6.671 3.481 1.00 98.25 265 LEU A C 1
ATOM 1983 O O . LEU A 1 265 ? -4.344 7.311 2.726 1.00 98.25 265 LEU A O 1
ATOM 1987 N N . CYS A 1 266 ? -4.067 5.674 4.230 1.00 98.19 266 CYS A N 1
ATOM 1988 C CA . CYS A 1 266 ? -5.471 5.324 4.356 1.00 98.19 266 CYS A CA 1
ATOM 1989 C C . CYS A 1 266 ? -5.831 5.254 5.838 1.00 98.19 266 CYS A C 1
ATOM 1991 O O . CYS A 1 266 ? -5.275 4.439 6.575 1.00 98.19 266 CYS A O 1
ATOM 1993 N N . VAL A 1 267 ? -6.737 6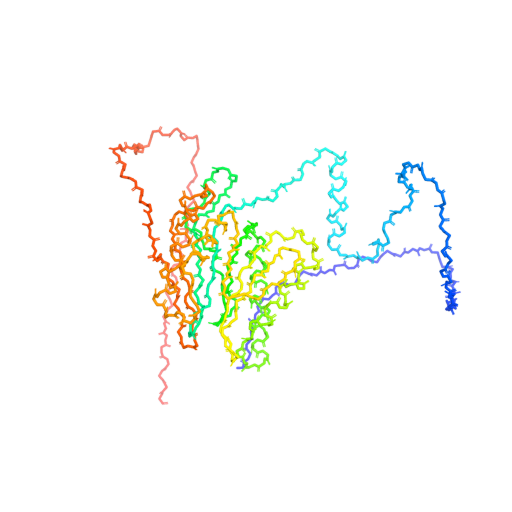.127 6.269 1.00 98.12 267 VAL A N 1
ATOM 1994 C CA . VAL A 1 267 ? -7.247 6.180 7.639 1.00 98.12 267 VAL A CA 1
ATOM 1995 C C . VAL A 1 267 ? -8.624 5.536 7.650 1.00 98.12 267 VAL A C 1
ATOM 1997 O O . VAL A 1 267 ? -9.520 5.959 6.918 1.00 98.12 267 VAL A O 1
ATOM 2000 N N . ILE A 1 268 ? -8.781 4.504 8.471 1.00 97.62 268 ILE A N 1
ATOM 2001 C CA . ILE A 1 268 ? -10.017 3.739 8.608 1.00 97.62 268 ILE A CA 1
ATOM 2002 C C . ILE A 1 268 ? -10.472 3.868 10.057 1.00 97.62 268 ILE A C 1
ATOM 2004 O O . ILE A 1 268 ? -9.829 3.322 10.956 1.00 97.62 268 ILE A O 1
ATOM 2008 N N . SER A 1 269 ? -11.586 4.554 10.284 1.00 95.56 269 SER A N 1
ATOM 2009 C CA . SER A 1 269 ? -12.254 4.628 11.584 1.00 95.56 269 SER A CA 1
ATOM 2010 C C . SER A 1 269 ? -13.657 4.018 11.499 1.00 95.56 269 SER A C 1
ATOM 2012 O O . SER A 1 269 ? -14.079 3.512 10.458 1.00 95.56 269 SER A O 1
ATOM 2014 N N . LYS A 1 270 ? -14.404 4.023 12.608 1.00 91.81 270 LYS A N 1
ATOM 2015 C CA . LYS A 1 270 ? -15.789 3.511 12.626 1.00 91.81 270 LYS A CA 1
ATOM 2016 C C . LYS A 1 270 ? -16.749 4.332 11.760 1.00 91.81 270 LYS A C 1
ATOM 2018 O O . LYS A 1 270 ? -17.736 3.785 11.277 1.00 91.81 270 LYS A O 1
ATOM 2023 N N . SER A 1 271 ? -16.500 5.632 11.624 1.00 89.25 271 SER A N 1
ATOM 2024 C CA . SER A 1 271 ? -17.396 6.587 10.959 1.00 89.25 271 SER A CA 1
ATOM 2025 C C . SER A 1 271 ? -16.818 7.158 9.669 1.00 89.25 271 SER A C 1
ATOM 2027 O O . SER A 1 271 ? -17.575 7.609 8.813 1.00 89.25 271 SER A O 1
ATOM 2029 N N . LYS A 1 272 ? -15.490 7.156 9.535 1.00 91.00 272 LYS A N 1
ATOM 2030 C CA . LYS A 1 272 ? -14.761 7.887 8.505 1.00 91.00 272 LYS A CA 1
ATOM 2031 C C . LYS A 1 272 ? -13.788 6.961 7.788 1.00 91.00 272 LYS A C 1
ATOM 2033 O O . LYS A 1 272 ? -13.133 6.121 8.405 1.00 91.00 272 LYS A O 1
ATOM 2038 N N . LEU A 1 273 ? -13.681 7.161 6.482 1.00 94.50 273 LEU A N 1
ATOM 2039 C CA . LEU A 1 273 ? -12.692 6.523 5.633 1.00 94.50 273 LEU A CA 1
ATOM 2040 C C . LEU A 1 273 ? -12.023 7.606 4.789 1.00 94.50 273 LEU A C 1
ATOM 2042 O O . LEU A 1 273 ? -12.645 8.139 3.872 1.00 94.50 273 LEU A O 1
ATOM 2046 N N . ASP A 1 274 ? -10.756 7.886 5.080 1.00 95.19 274 ASP A N 1
ATOM 2047 C CA . ASP A 1 274 ? -9.971 8.857 4.325 1.00 95.19 274 ASP A CA 1
ATOM 2048 C C . ASP A 1 274 ? -8.870 8.151 3.551 1.00 95.19 274 ASP A C 1
ATOM 2050 O O . ASP A 1 274 ? -7.935 7.588 4.127 1.00 95.19 274 ASP A O 1
ATOM 2054 N N . PHE A 1 275 ? -8.953 8.225 2.228 1.00 96.19 275 PHE A N 1
ATOM 2055 C CA . PHE A 1 275 ? -7.889 7.783 1.340 1.00 96.19 275 PHE A CA 1
ATOM 2056 C C . PHE A 1 275 ? -7.109 8.997 0.824 1.00 96.19 275 PHE A C 1
ATOM 2058 O O . PHE A 1 275 ? -7.602 9.761 -0.006 1.00 96.19 275 PHE A O 1
ATOM 2065 N N . LEU A 1 276 ? -5.897 9.198 1.343 1.00 96.19 276 LEU A N 1
ATOM 2066 C CA . LEU A 1 276 ? -5.078 10.388 1.121 1.00 96.19 276 LEU A CA 1
ATOM 2067 C C . LEU A 1 276 ? -3.967 10.085 0.115 1.00 96.19 276 LEU A C 1
ATOM 2069 O O . LEU A 1 276 ? -2.934 9.502 0.460 1.00 96.19 276 LEU A O 1
ATOM 2073 N N . ARG A 1 277 ? -4.179 10.516 -1.131 1.00 95.25 277 ARG A N 1
ATOM 2074 C CA . ARG A 1 277 ? -3.250 10.303 -2.240 1.00 95.25 277 ARG A CA 1
ATOM 2075 C C . ARG A 1 277 ? -3.092 11.564 -3.104 1.00 95.25 277 ARG A C 1
ATOM 2077 O O . ARG A 1 277 ? -4.027 11.906 -3.826 1.00 95.25 277 ARG A O 1
ATOM 2084 N N . PRO A 1 278 ? -1.918 12.224 -3.109 1.00 92.88 278 PRO A N 1
ATOM 2085 C CA . PRO A 1 278 ? -0.755 11.985 -2.247 1.00 92.88 278 PRO A CA 1
ATOM 2086 C C . PRO A 1 278 ? -0.941 12.601 -0.847 1.00 92.88 278 PRO A C 1
ATOM 2088 O O . PRO A 1 278 ? -1.508 13.685 -0.724 1.00 92.88 278 PRO A O 1
ATOM 2091 N N . TYR A 1 279 ? -0.403 11.965 0.199 1.00 95.94 279 TYR A N 1
ATOM 2092 C CA . TYR A 1 279 ? -0.288 12.590 1.526 1.00 95.94 279 TYR A CA 1
ATOM 2093 C C . TYR A 1 279 ? 1.010 13.399 1.662 1.00 95.94 279 TYR A C 1
ATOM 2095 O O . TYR A 1 279 ? 1.003 14.537 2.129 1.00 95.94 279 TYR A O 1
ATOM 2103 N N . ASN A 1 280 ? 2.143 12.826 1.239 1.00 95.00 280 ASN A N 1
ATOM 2104 C CA . ASN A 1 280 ? 3.445 13.491 1.298 1.00 95.00 280 ASN A CA 1
ATOM 2105 C C . ASN A 1 280 ? 4.289 13.203 0.049 1.00 95.00 280 ASN A C 1
ATOM 2107 O O . ASN A 1 280 ? 4.324 12.079 -0.450 1.00 95.00 280 ASN A O 1
ATOM 2111 N N . THR A 1 281 ? 5.002 14.225 -0.430 1.00 95.06 281 THR A N 1
ATOM 2112 C CA . THR A 1 281 ? 5.889 14.148 -1.600 1.00 95.06 281 THR A CA 1
ATOM 2113 C C . THR A 1 281 ? 7.306 14.556 -1.181 1.00 95.06 281 THR A C 1
ATOM 2115 O O . THR A 1 281 ? 7.635 15.743 -1.251 1.00 95.06 281 THR A O 1
ATOM 2118 N N . PRO A 1 282 ? 8.146 13.606 -0.727 1.00 91.75 282 PRO A N 1
ATOM 2119 C CA . PRO A 1 282 ? 9.483 13.901 -0.208 1.00 91.75 282 PRO A CA 1
ATOM 2120 C C . PRO A 1 282 ? 10.430 14.435 -1.288 1.00 91.75 282 PRO A C 1
ATOM 2122 O O . PRO A 1 282 ? 11.189 15.367 -1.043 1.00 91.75 282 PRO A O 1
ATOM 2125 N N . ASN A 1 283 ? 10.353 13.884 -2.504 1.00 93.56 283 ASN A N 1
ATOM 2126 C CA . ASN A 1 283 ? 11.256 14.219 -3.603 1.00 93.56 283 ASN A CA 1
ATOM 2127 C C . ASN A 1 283 ? 10.485 14.829 -4.777 1.00 93.56 283 ASN A C 1
ATOM 2129 O O . ASN A 1 283 ? 9.490 14.268 -5.238 1.00 93.56 283 ASN A O 1
ATOM 2133 N N . LYS A 1 284 ? 10.986 15.947 -5.315 1.00 93.81 284 LYS A N 1
ATOM 2134 C CA . LYS A 1 284 ? 10.457 16.588 -6.528 1.00 93.81 284 LYS A CA 1
ATOM 2135 C C . LYS A 1 284 ? 11.425 16.407 -7.692 1.00 93.81 284 LYS A C 1
ATOM 2137 O O . LYS A 1 284 ? 12.639 16.368 -7.515 1.00 93.81 284 LYS A O 1
ATOM 2142 N N . LYS A 1 285 ? 10.881 16.287 -8.904 1.00 92.88 285 LYS A N 1
ATOM 2143 C CA . LYS A 1 285 ? 11.689 16.232 -10.126 1.00 92.88 285 LYS A CA 1
ATOM 2144 C C . LYS A 1 285 ? 12.199 17.638 -10.456 1.00 92.88 285 LYS A C 1
ATOM 2146 O O . LYS A 1 285 ? 11.412 18.577 -10.436 1.00 92.88 285 LYS A O 1
ATOM 2151 N N . GLY A 1 286 ? 13.481 17.760 -10.799 1.00 93.81 286 GLY A N 1
ATOM 2152 C CA . GLY A 1 286 ? 14.051 19.016 -11.286 1.00 93.81 286 GLY A CA 1
ATOM 2153 C C . GLY A 1 286 ? 13.463 19.464 -12.629 1.00 93.81 286 GLY A C 1
ATOM 2154 O O . GLY A 1 286 ? 12.927 18.660 -13.403 1.00 93.81 286 GLY A O 1
ATOM 2155 N N . GLU A 1 287 ? 13.586 20.757 -12.908 1.00 94.75 287 GLU A N 1
ATOM 2156 C CA . GLU A 1 287 ? 13.150 21.355 -14.167 1.00 94.75 287 GLU A CA 1
ATOM 2157 C C . GLU A 1 287 ? 14.121 21.024 -15.306 1.00 94.75 287 GLU A C 1
ATOM 2159 O O . GLU A 1 287 ? 15.334 20.905 -15.123 1.00 94.75 287 GLU A O 1
ATOM 2164 N N . ARG A 1 288 ? 13.584 20.843 -16.517 1.00 94.56 288 ARG A N 1
ATOM 2165 C CA . ARG A 1 288 ? 14.408 20.574 -17.701 1.00 94.56 288 ARG A CA 1
ATOM 2166 C C . ARG A 1 288 ? 14.987 21.888 -18.220 1.00 94.56 288 ARG A C 1
ATOM 2168 O O . ARG A 1 288 ? 14.230 22.732 -18.679 1.00 94.56 288 ARG A O 1
ATOM 2175 N N . GLN A 1 289 ? 16.313 22.008 -18.233 1.00 96.06 289 GLN A N 1
ATOM 2176 C CA . GLN A 1 289 ? 17.002 23.207 -18.733 1.00 96.06 289 GLN A CA 1
ATOM 2177 C C . GLN A 1 289 ? 17.049 23.283 -20.272 1.00 96.06 289 GLN A C 1
ATOM 2179 O O . GLN A 1 289 ? 17.065 24.368 -20.840 1.00 96.06 289 GLN A O 1
ATOM 2184 N N . GLY A 1 290 ? 17.054 22.136 -20.962 1.00 94.75 290 GLY A N 1
ATOM 2185 C CA . GLY A 1 290 ? 17.123 22.058 -22.426 1.00 94.75 290 GLY A CA 1
ATOM 2186 C C . GLY A 1 290 ? 15.806 21.639 -23.088 1.00 94.75 290 GLY A C 1
ATOM 2187 O O . GLY A 1 290 ? 15.090 20.758 -22.594 1.00 94.75 290 GLY A O 1
ATOM 2188 N N . LYS A 1 291 ? 15.517 22.217 -24.263 1.00 94.62 291 LYS A N 1
ATOM 2189 C CA . LYS A 1 291 ? 14.398 21.825 -25.134 1.00 94.62 291 LYS A CA 1
ATOM 2190 C C . LYS A 1 291 ? 14.896 20.856 -26.212 1.00 94.62 291 LYS A C 1
ATOM 2192 O O . LYS A 1 291 ? 15.652 21.243 -27.089 1.00 94.62 291 LYS A O 1
ATOM 2197 N N . TYR A 1 292 ? 14.427 19.609 -26.167 1.00 94.00 292 TYR A N 1
ATOM 2198 C CA . TYR A 1 292 ? 14.777 18.556 -27.143 1.00 94.00 292 TYR A CA 1
ATOM 2199 C C . TYR A 1 292 ? 13.618 18.210 -28.088 1.00 94.00 292 TYR A C 1
ATOM 2201 O O . TYR A 1 292 ? 13.491 17.077 -28.541 1.00 94.00 292 TYR A O 1
ATOM 2209 N N . ARG A 1 293 ? 12.701 19.155 -28.317 1.00 95.31 293 ARG A N 1
ATOM 2210 C CA . ARG A 1 293 ? 11.606 18.961 -29.271 1.00 95.31 293 ARG A CA 1
ATOM 2211 C C . ARG A 1 293 ? 12.129 19.301 -30.664 1.00 95.31 293 ARG A C 1
ATOM 2213 O O . ARG A 1 293 ? 12.489 20.450 -30.889 1.00 95.31 293 ARG A O 1
ATOM 2220 N N . CYS A 1 294 ? 12.148 18.315 -31.553 1.00 95.19 294 CYS A N 1
ATOM 2221 C CA . CYS A 1 294 ? 12.456 18.508 -32.968 1.00 95.19 294 CYS A CA 1
ATOM 2222 C C . CYS A 1 294 ? 11.222 19.022 -33.725 1.00 95.19 294 CYS A C 1
ATOM 2224 O O . CYS A 1 294 ? 10.088 18.741 -33.324 1.00 95.19 294 CYS A O 1
ATOM 2226 N N . GLU A 1 295 ? 11.445 19.757 -34.814 1.00 95.88 295 GLU A N 1
ATOM 2227 C CA . GLU A 1 295 ? 10.377 20.186 -35.722 1.00 95.88 295 GLU A CA 1
ATOM 2228 C C . GLU A 1 295 ? 9.793 18.998 -36.504 1.00 95.88 295 GLU A C 1
ATOM 2230 O O . GLU A 1 295 ? 10.413 17.940 -36.635 1.00 95.88 295 GLU A O 1
ATOM 2235 N N . LYS A 1 296 ? 8.570 19.147 -37.022 1.00 95.06 296 LYS A N 1
ATOM 2236 C CA . LYS A 1 296 ? 7.948 18.101 -37.850 1.00 95.06 296 LYS A CA 1
ATOM 2237 C C . LYS A 1 296 ? 8.740 17.919 -39.153 1.00 95.06 296 LYS A C 1
ATOM 2239 O O . LYS A 1 296 ? 9.220 18.890 -39.724 1.00 95.06 296 LYS A O 1
ATOM 2244 N N . GLY A 1 297 ? 8.844 16.680 -39.633 1.00 94.31 297 GLY A N 1
ATOM 2245 C CA . GLY A 1 297 ? 9.581 16.345 -40.861 1.00 94.31 297 GLY A CA 1
ATOM 2246 C C . GLY A 1 297 ? 11.036 15.907 -40.649 1.00 94.31 297 GLY A C 1
ATOM 2247 O O . GLY A 1 297 ? 11.693 15.532 -41.611 1.00 94.31 297 GLY A O 1
ATOM 2248 N N . THR A 1 298 ? 11.543 15.877 -39.409 1.00 95.81 298 THR A N 1
ATOM 2249 C CA . THR A 1 298 ? 12.915 15.409 -39.118 1.00 95.81 298 THR A CA 1
ATOM 2250 C C . THR A 1 298 ? 13.083 13.886 -39.131 1.00 95.81 298 THR A C 1
ATOM 2252 O O . THR A 1 298 ? 14.207 13.401 -39.062 1.00 95.81 298 THR A O 1
ATOM 2255 N N . THR A 1 299 ? 11.990 13.119 -39.166 1.00 96.06 299 THR A N 1
ATOM 2256 C CA . THR A 1 299 ? 12.015 11.645 -39.151 1.00 96.06 299 THR A CA 1
ATOM 2257 C C . THR A 1 299 ? 11.643 11.124 -40.535 1.00 96.06 299 THR A C 1
ATOM 2259 O O . THR A 1 299 ? 10.589 11.490 -41.048 1.00 96.06 299 THR A O 1
ATOM 2262 N N . GLY A 1 300 ? 12.481 10.275 -41.137 1.00 94.75 300 GLY A N 1
ATOM 2263 C CA . GLY A 1 300 ? 12.183 9.653 -42.431 1.00 94.75 300 GLY A CA 1
ATOM 2264 C C . GLY A 1 300 ? 11.020 8.664 -42.323 1.00 94.75 300 GLY A C 1
ATOM 2265 O O . GLY A 1 300 ? 11.096 7.706 -41.557 1.00 94.75 300 GLY A O 1
ATOM 2266 N N . ILE A 1 301 ? 9.949 8.896 -43.084 1.00 96.00 301 ILE A N 1
ATOM 2267 C CA . ILE A 1 301 ? 8.765 8.029 -43.146 1.00 96.00 301 ILE A CA 1
ATOM 2268 C C . ILE A 1 301 ? 8.828 7.230 -44.453 1.00 96.00 301 ILE A C 1
ATOM 2270 O O . ILE A 1 301 ? 8.951 7.819 -45.522 1.00 96.00 301 ILE A O 1
ATOM 2274 N N . LEU A 1 302 ? 8.757 5.896 -44.375 1.00 96.94 302 LEU A N 1
ATOM 2275 C CA . LEU A 1 302 ? 8.806 5.019 -45.559 1.00 96.94 302 LEU A CA 1
ATOM 2276 C C . LEU A 1 302 ? 7.446 4.876 -46.249 1.00 96.94 302 LEU A C 1
ATOM 2278 O O . LEU A 1 302 ? 7.360 4.850 -47.471 1.00 96.94 302 LEU A O 1
ATOM 2282 N N . SER A 1 303 ? 6.380 4.750 -45.461 1.00 95.62 303 SER A N 1
ATOM 2283 C CA . SER A 1 303 ? 5.010 4.633 -45.956 1.00 95.62 303 SER A CA 1
ATOM 2284 C C . SER A 1 303 ? 4.050 5.196 -44.921 1.00 95.62 303 SER A C 1
ATOM 2286 O O . SER A 1 303 ? 4.290 5.072 -43.719 1.00 95.62 303 SER A O 1
ATOM 2288 N N . GLU A 1 304 ? 2.968 5.803 -45.389 1.00 95.25 304 GLU A N 1
ATOM 2289 C CA . GLU A 1 304 ? 1.920 6.376 -44.555 1.00 95.25 304 GLU A CA 1
ATOM 2290 C C . GLU A 1 304 ? 0.566 5.855 -45.040 1.00 95.25 304 GLU A C 1
ATOM 2292 O O . GLU A 1 304 ? 0.320 5.755 -46.244 1.00 95.25 304 GLU A O 1
ATOM 2297 N N . LYS A 1 305 ? -0.317 5.502 -44.103 1.00 96.06 305 LYS A N 1
ATOM 2298 C CA . LYS A 1 305 ? -1.698 5.117 -44.395 1.00 96.06 305 LYS A CA 1
ATOM 2299 C C . LYS A 1 305 ? -2.634 5.943 -43.528 1.00 96.06 305 LYS A C 1
ATOM 2301 O O . LYS A 1 305 ? -2.569 5.868 -42.304 1.00 96.06 305 LYS A O 1
ATOM 2306 N N . VAL A 1 306 ? -3.534 6.676 -44.173 1.00 95.56 306 VAL A N 1
ATOM 2307 C CA . VAL A 1 306 ? -4.554 7.484 -43.502 1.00 95.56 306 VAL A CA 1
ATOM 2308 C C . VAL A 1 306 ? -5.904 6.792 -43.645 1.00 95.56 306 VAL A C 1
ATOM 2310 O O . VAL A 1 306 ? -6.407 6.631 -44.755 1.00 95.56 306 VAL A O 1
ATOM 2313 N N . THR A 1 307 ? -6.496 6.389 -42.521 1.00 94.44 307 THR A N 1
ATOM 2314 C CA . THR A 1 307 ? -7.847 5.813 -42.474 1.00 94.44 307 THR A CA 1
ATOM 2315 C C . THR A 1 307 ? -8.812 6.884 -41.978 1.00 94.44 307 THR A C 1
ATOM 2317 O O . THR A 1 307 ? -8.694 7.334 -40.840 1.00 94.44 307 THR A O 1
ATOM 2320 N N . ARG A 1 308 ? -9.748 7.315 -42.831 1.00 92.56 308 ARG A N 1
ATOM 2321 C CA . ARG A 1 308 ? -10.815 8.248 -42.442 1.00 92.56 308 ARG A CA 1
ATOM 2322 C C . ARG A 1 308 ? -11.934 7.464 -41.757 1.00 92.56 308 ARG A C 1
ATOM 2324 O O . ARG A 1 308 ? -12.319 6.411 -42.254 1.00 92.56 308 ARG A O 1
ATOM 2331 N N . LEU A 1 309 ? -12.410 7.960 -40.619 1.00 91.88 309 LEU A N 1
ATOM 2332 C CA . LEU A 1 309 ? -13.556 7.398 -39.904 1.00 91.88 309 LEU A CA 1
ATOM 2333 C C . LEU A 1 309 ? -14.809 8.171 -40.332 1.00 91.88 309 LEU A C 1
ATOM 2335 O O . LEU A 1 309 ? -14.824 9.397 -40.223 1.00 91.88 309 LEU A O 1
ATOM 2339 N N . GLU A 1 310 ? -15.829 7.474 -40.832 1.00 84.25 310 GLU A N 1
ATOM 2340 C CA . GLU A 1 310 ? -17.153 8.052 -41.083 1.00 84.25 310 GLU A CA 1
ATOM 2341 C C . GLU A 1 310 ? -17.945 8.026 -39.770 1.00 84.25 310 GLU A C 1
ATOM 2343 O O . GLU A 1 310 ? -18.130 6.970 -39.168 1.00 84.25 310 GLU A O 1
ATOM 2348 N N . LEU A 1 311 ? -18.343 9.202 -39.284 1.00 81.56 311 LEU A N 1
ATOM 2349 C CA . LEU A 1 311 ? -19.177 9.358 -38.094 1.00 81.56 311 LEU A CA 1
ATOM 2350 C C . LEU A 1 311 ? -20.589 9.716 -38.561 1.00 81.56 311 LEU A C 1
ATOM 2352 O O . LEU A 1 311 ? -20.811 10.828 -39.038 1.00 81.56 311 LEU A O 1
ATOM 2356 N N . GLU A 1 312 ? -21.537 8.790 -38.429 1.00 75.75 312 GLU A N 1
ATOM 2357 C CA . GLU A 1 312 ? -22.960 9.109 -38.555 1.00 75.75 312 GLU A CA 1
ATOM 2358 C C . GLU A 1 312 ? -23.416 9.811 -37.268 1.00 75.75 312 GLU A C 1
ATOM 2360 O O . GLU A 1 312 ? -23.354 9.247 -36.175 1.00 75.75 312 GLU A O 1
ATOM 2365 N N . VAL A 1 313 ? -23.828 11.074 -37.382 1.00 70.56 313 VAL A N 1
ATOM 2366 C CA . VAL A 1 313 ? -24.398 11.833 -36.263 1.00 70.56 313 VAL A CA 1
ATOM 2367 C C . VAL A 1 313 ? -25.851 11.395 -36.103 1.00 70.56 313 VAL A C 1
ATOM 2369 O O . VAL A 1 313 ? -26.714 11.806 -36.875 1.00 70.56 313 VAL A O 1
ATOM 2372 N N . ALA A 1 314 ? -26.120 10.538 -35.121 1.00 69.25 314 ALA A N 1
ATOM 2373 C CA . ALA A 1 314 ? -27.482 10.209 -34.718 1.00 69.25 314 ALA A CA 1
ATOM 2374 C C . ALA A 1 314 ? -28.022 11.327 -33.810 1.00 69.25 314 ALA A C 1
ATOM 2376 O O . ALA A 1 314 ? -27.590 11.469 -32.666 1.00 69.25 314 ALA A O 1
ATOM 2377 N N . GLU A 1 315 ? -28.948 12.141 -34.319 1.00 65.56 315 GLU A N 1
ATOM 2378 C CA . GLU A 1 315 ? -29.740 13.055 -33.490 1.00 65.56 315 GLU A CA 1
ATOM 2379 C C . GLU A 1 315 ? -30.906 12.275 -32.863 1.00 65.56 315 GLU A C 1
ATOM 2381 O O . GLU A 1 315 ? -31.896 11.967 -33.524 1.00 65.56 315 GLU A O 1
ATOM 2386 N N . GLU A 1 316 ? -30.797 11.935 -31.577 1.00 64.06 316 GLU A N 1
ATOM 2387 C CA . GLU A 1 316 ? -31.932 11.421 -30.804 1.00 64.06 316 GLU A CA 1
ATOM 2388 C C . GLU A 1 316 ? -32.748 12.595 -30.244 1.00 64.06 316 GLU A C 1
ATOM 2390 O O . GLU A 1 316 ? -32.342 13.276 -29.301 1.00 64.06 316 GLU A O 1
ATOM 2395 N N . ALA A 1 317 ? -33.926 12.840 -30.822 1.00 64.44 317 ALA A N 1
ATOM 2396 C CA . ALA A 1 317 ? -34.910 13.755 -30.255 1.00 64.44 317 ALA A CA 1
ATOM 2397 C C . ALA A 1 317 ? -35.681 13.047 -29.127 1.00 64.44 317 ALA A C 1
ATOM 2399 O O . ALA A 1 317 ? -36.509 12.169 -29.377 1.00 64.44 317 ALA A O 1
ATOM 2400 N N . VAL A 1 318 ? -35.426 13.435 -27.875 1.00 65.56 318 VAL A N 1
ATOM 2401 C CA . VAL A 1 318 ? -36.191 12.956 -26.715 1.00 65.56 318 VAL A CA 1
ATOM 2402 C C . VAL A 1 318 ? -37.583 13.588 -26.749 1.00 65.56 318 VAL A C 1
ATOM 2404 O O . VAL A 1 318 ? -37.747 14.763 -26.429 1.00 65.56 318 VAL A O 1
ATOM 2407 N N . GLN A 1 319 ? -38.598 12.813 -27.134 1.00 60.44 319 GLN A N 1
ATOM 2408 C CA . GLN A 1 319 ? -39.993 13.220 -26.966 1.00 60.44 319 GLN A CA 1
ATOM 2409 C C . GLN A 1 319 ? -40.412 13.003 -25.510 1.00 60.44 319 GLN A C 1
ATOM 2411 O O . GLN A 1 319 ? -40.544 11.872 -25.044 1.00 60.44 319 GLN A O 1
ATOM 2416 N N . THR A 1 320 ? -40.629 14.094 -24.783 1.00 57.84 320 THR A N 1
ATOM 2417 C CA . THR A 1 320 ? -41.290 14.063 -23.478 1.00 57.84 320 THR A CA 1
ATOM 2418 C C . THR A 1 320 ? -42.772 13.760 -23.689 1.00 57.84 320 THR A C 1
ATOM 2420 O O . THR A 1 320 ? -43.478 14.554 -24.306 1.00 57.84 320 THR A O 1
ATOM 2423 N N . MET A 1 321 ? -43.248 12.609 -23.204 1.00 59.41 321 MET A N 1
ATOM 2424 C CA . MET A 1 321 ? -44.686 12.345 -23.121 1.00 59.41 321 MET A CA 1
ATOM 2425 C C . MET A 1 321 ? -45.283 13.160 -21.973 1.00 59.41 321 MET A C 1
ATOM 2427 O O . MET A 1 321 ? -44.880 12.984 -20.822 1.00 59.41 321 MET A O 1
ATOM 2431 N N . ASP A 1 322 ? -46.254 14.015 -22.288 1.00 58.97 322 ASP A N 1
ATOM 2432 C CA . ASP A 1 322 ? -47.082 14.690 -21.291 1.00 58.97 322 ASP A CA 1
ATOM 2433 C C . ASP A 1 322 ? -47.964 13.661 -20.578 1.00 58.97 322 ASP A C 1
ATOM 2435 O O . ASP A 1 322 ? -48.926 13.130 -21.136 1.00 58.97 322 ASP A O 1
ATOM 2439 N N . THR A 1 323 ? -47.642 13.375 -19.319 1.00 62.91 323 THR A N 1
ATOM 2440 C CA . THR A 1 323 ? -48.547 12.673 -18.407 1.00 62.91 323 THR A CA 1
ATOM 2441 C C . THR A 1 323 ? -49.525 13.693 -17.830 1.00 62.91 323 THR A C 1
ATOM 2443 O O . THR A 1 323 ? -49.231 14.322 -16.811 1.00 62.91 323 THR A O 1
ATOM 2446 N N . SER A 1 324 ? -50.644 13.895 -18.534 1.00 56.81 324 SER A N 1
ATOM 2447 C CA . SER A 1 324 ? -51.828 14.603 -18.015 1.00 56.81 324 SER A CA 1
ATOM 2448 C C . SER A 1 324 ? -52.623 13.714 -17.065 1.00 56.81 324 SER A C 1
ATOM 2450 O O . SER A 1 324 ? -52.694 12.495 -17.344 1.00 56.81 324 SER A O 1
#

Radius of gyration: 28.99 Å; Cα contacts (8 Å, |Δi|>4): 525; chains: 1; bounding box: 78×82×69 Å

Organism: Python bivittatus (NCBI:txid176946)

Secondary structure (DSSP, 8-state):
-------PPPP-----PPP----------------------PPPS-------TT---TTTT---HHHHHHHHHHHHHHTTPPPPPPPEEP-EEEEEEETTEEEEEEE--EEETTEEEESS---EEEEETTEEEEEEEEHHHHHHHHHHHHHHHHHHHHHHTSPPPHHHHHHHHHHHHHHTTT-S-EEEEEEEEETTEEEEEEE-TTS-EEE-SEEEEETTHHHHHHHHHHH--TT--HHHHHHHHHHHHHHHHHH-SS--S-EEEEEEESS-EEEEEEEE----PPPP-S--PPPTT-S--S-----PPP--------------

Mean predicted aligned error: 14.33 Å